Protein AF-A0A812U844-F1 (afdb_monomer_lite)

Radius of gyration: 30.03 Å; chains: 1; bounding box: 74×81×80 Å

Foldseek 3Di:
DDDDDDDDDDDDDDDDDDDDDDDDDDDDDDDDDDDDDDDDDDDDDDDDYDDDDDDDDDDDDDDDDDDDDDDDDDPPDDPDPPPDPDDFDFKDKDWAAQQDFQQVRLQVPDDPVWGKGFDLQVQQVQADPVSVQVVQVVHVHAADAPPDDDLEDLDEQAQWAFLVRYTHHHHNVFQSLSHDRPGGDPDSRITHTTIIDTDDDQDQFWDKDKAPFAQDFLCVVQVVVVFHDWDLPVQQVQADPVSQCVSCSVNRAQEDEDPDQLEDLDELPQKDAPRYTHGHHNPDDSVSHHRPGGDPDGIMHIITGHHPPPDPD

pLDDT: mean 77.24, std 21.95, range [30.95, 98.12]

Sequence (313 aa):
MSQSRKARCTCEQPAEEADVCFLVQIQCAEEGRPLGTAGGVSREAEEPGQRWYRGKHWARRVRSYYGPKAAAAETSAAPSTTATTTTAVQPFWIMASAGQTCNSACSAFDTADDSFECGKDEMGAINSSQAISDLLVSLNGTCDFADNPPLYRSNAGSPFILVNGDCYYWDENKPPASIDCDTSPSNSARKPLCYCKPVEPADPDGGWFTGATKNIACDTVCNDNGYAECGEEEMAAINNTQAIVALAWELGIVCTVNSGDPSRSNAGTPFLSGNTCYYWDPNAAASQVDCSSVNSANRRPFCFCKTLLSGYN

Structure (mmCIF, N/CA/C/O backbone):
data_AF-A0A812U844-F1
#
_entry.id   AF-A0A812U844-F1
#
loop_
_atom_site.group_PDB
_atom_site.id
_atom_site.type_symbol
_atom_site.label_atom_id
_atom_site.label_alt_id
_atom_site.label_comp_id
_atom_site.label_asym_id
_atom_site.label_entity_id
_atom_site.label_seq_id
_atom_site.pdbx_PDB_ins_code
_atom_site.Cartn_x
_atom_site.Cartn_y
_atom_site.Cartn_z
_atom_site.occupancy
_atom_site.B_iso_or_equiv
_atom_site.auth_seq_id
_atom_site.auth_comp_id
_atom_site.auth_asym_id
_atom_site.auth_atom_id
_atom_site.pdbx_PDB_model_num
ATOM 1 N N . MET A 1 1 ? 47.360 25.664 -37.194 1.00 40.75 1 MET A N 1
ATOM 2 C CA . MET A 1 1 ? 47.723 26.005 -35.802 1.00 40.75 1 MET A CA 1
ATOM 3 C C . MET A 1 1 ? 46.431 26.137 -35.007 1.00 40.75 1 MET A C 1
ATOM 5 O O . MET A 1 1 ? 45.789 27.171 -35.101 1.00 40.75 1 MET A O 1
ATOM 9 N N . SER A 1 2 ? 45.988 25.068 -34.339 1.00 36.19 2 SER A N 1
ATOM 10 C CA . SER A 1 2 ? 44.733 25.051 -33.571 1.00 36.19 2 SER A CA 1
ATOM 11 C C . SER A 1 2 ? 45.070 25.038 -32.082 1.00 36.19 2 SER A C 1
ATOM 13 O O . SER A 1 2 ? 45.798 24.156 -31.627 1.00 36.19 2 SER A O 1
ATOM 15 N N . GLN A 1 3 ? 44.629 26.062 -31.352 1.00 36.88 3 GLN A N 1
ATOM 16 C CA . GLN A 1 3 ? 44.873 26.208 -29.919 1.00 36.88 3 GLN A CA 1
ATOM 17 C C . GLN A 1 3 ? 43.869 25.352 -29.140 1.00 36.88 3 GLN A C 1
ATOM 19 O O . GLN A 1 3 ? 42.672 25.626 -29.140 1.00 36.88 3 GLN A O 1
ATOM 24 N N . SER A 1 4 ? 44.380 24.316 -28.477 1.00 35.41 4 SER A N 1
ATOM 25 C CA . SER A 1 4 ? 43.615 23.444 -27.587 1.00 35.41 4 SER A CA 1
ATOM 26 C C . SER A 1 4 ? 43.352 24.161 -26.256 1.00 35.41 4 SER A C 1
ATOM 28 O O . SER A 1 4 ? 44.294 24.578 -25.575 1.00 35.41 4 SER A O 1
ATOM 30 N N . ARG A 1 5 ? 42.077 24.355 -25.895 1.00 44.19 5 ARG A N 1
ATOM 31 C CA . ARG A 1 5 ? 41.678 24.940 -24.605 1.00 44.19 5 ARG A CA 1
ATOM 32 C C . ARG A 1 5 ? 41.734 23.855 -23.530 1.00 44.19 5 ARG A C 1
ATOM 34 O O . ARG A 1 5 ? 40.985 22.889 -23.592 1.00 44.19 5 ARG A O 1
ATOM 41 N N . LYS A 1 6 ? 42.609 24.032 -22.537 1.00 41.22 6 LYS A N 1
ATOM 42 C CA . LYS A 1 6 ? 42.637 23.212 -21.318 1.00 41.22 6 LYS A CA 1
ATOM 43 C C . LYS A 1 6 ? 41.490 23.635 -20.399 1.00 41.22 6 LYS A C 1
ATOM 45 O O . LYS A 1 6 ? 41.445 24.794 -19.989 1.00 41.22 6 LYS A O 1
ATOM 50 N N . ALA A 1 7 ? 40.597 22.707 -20.067 1.00 40.91 7 ALA A N 1
ATOM 51 C CA . ALA A 1 7 ? 39.659 22.878 -18.965 1.00 40.91 7 ALA A CA 1
ATOM 52 C C . ALA A 1 7 ? 40.438 22.883 -17.638 1.00 40.91 7 ALA A C 1
ATOM 54 O O . ALA A 1 7 ? 41.320 22.051 -17.421 1.00 40.91 7 ALA A O 1
ATOM 55 N N . ARG A 1 8 ? 40.153 23.865 -16.778 1.00 39.78 8 ARG A N 1
ATOM 56 C CA . ARG A 1 8 ? 40.714 24.000 -15.429 1.00 39.78 8 ARG A CA 1
ATOM 57 C C . ARG A 1 8 ? 39.587 23.667 -14.454 1.00 39.78 8 ARG A C 1
ATOM 59 O O . ARG A 1 8 ? 38.615 24.410 -14.398 1.00 39.78 8 ARG A O 1
ATOM 66 N N . CYS A 1 9 ? 39.709 22.568 -13.720 1.00 39.22 9 CYS A N 1
ATOM 67 C CA . CYS A 1 9 ? 38.847 22.283 -12.576 1.00 39.22 9 CYS A CA 1
ATOM 68 C C . CYS A 1 9 ? 39.470 22.951 -11.345 1.00 39.22 9 CYS A C 1
ATOM 70 O O . CYS A 1 9 ? 40.618 22.665 -11.004 1.00 39.22 9 CYS A O 1
ATOM 72 N N . THR A 1 10 ? 38.744 23.867 -10.712 1.00 42.16 10 THR A N 1
ATOM 73 C CA . THR A 1 10 ? 39.088 24.443 -9.406 1.00 42.16 10 THR A CA 1
ATOM 74 C C . THR A 1 10 ? 38.097 23.921 -8.380 1.00 42.16 10 THR A C 1
ATOM 76 O O . THR A 1 10 ? 36.898 24.131 -8.536 1.00 42.16 10 THR A O 1
ATOM 79 N N . CYS A 1 11 ? 38.600 23.245 -7.349 1.00 34.91 11 CYS A N 1
ATOM 80 C CA . CYS A 1 11 ? 37.836 22.917 -6.151 1.00 34.91 11 CYS A CA 1
ATOM 81 C C . CYS A 1 11 ? 38.040 24.051 -5.138 1.00 34.91 11 CYS A C 1
ATOM 83 O O . CYS A 1 11 ? 39.167 24.267 -4.696 1.00 34.91 11 CYS A O 1
ATOM 85 N N . GLU A 1 12 ? 36.979 24.773 -4.779 1.00 37.06 12 GLU A N 1
ATOM 86 C CA . GLU A 1 12 ? 36.954 25.595 -3.565 1.00 37.06 12 GLU A CA 1
ATOM 87 C C . GLU A 1 12 ? 36.411 24.732 -2.419 1.00 37.06 12 GLU A C 1
ATOM 89 O O . GLU A 1 12 ? 35.301 24.211 -2.504 1.00 37.06 12 GLU A O 1
ATOM 94 N N . GLN A 1 13 ? 37.212 24.542 -1.367 1.00 44.44 13 GLN A N 1
ATOM 95 C CA . GLN A 1 13 ? 36.760 23.959 -0.101 1.00 44.44 13 GLN A CA 1
ATOM 96 C C . GLN A 1 13 ? 36.282 25.081 0.833 1.00 44.44 13 GLN A C 1
ATOM 98 O O . GLN A 1 13 ? 37.009 26.067 0.984 1.00 44.44 13 GLN A O 1
ATOM 103 N N . PRO A 1 14 ? 35.137 24.937 1.521 1.00 44.00 14 PRO A N 1
ATOM 104 C CA . PRO A 1 14 ? 34.870 25.705 2.729 1.00 44.00 14 PRO A CA 1
ATOM 105 C C . PRO A 1 14 ? 35.711 25.164 3.898 1.00 44.00 14 PRO A C 1
ATOM 107 O O . PRO A 1 14 ? 35.948 23.960 4.013 1.00 44.00 14 PRO A O 1
ATOM 110 N N . ALA A 1 15 ? 36.197 26.079 4.735 1.00 52.84 15 ALA A N 1
ATOM 111 C CA . ALA A 1 15 ? 36.940 25.788 5.954 1.00 52.84 15 ALA A CA 1
ATOM 112 C C . ALA A 1 15 ? 35.985 25.537 7.137 1.00 52.84 15 ALA A C 1
ATOM 114 O O . ALA A 1 15 ? 34.972 26.224 7.232 1.00 52.84 15 ALA A O 1
ATOM 115 N N . GLU A 1 16 ? 36.398 24.624 8.030 1.00 52.59 16 GLU A N 1
ATOM 116 C CA . GLU A 1 16 ? 35.781 24.227 9.320 1.00 52.59 16 GLU A CA 1
ATOM 117 C C . GLU A 1 16 ? 34.496 23.380 9.167 1.00 52.59 16 GLU A C 1
ATOM 119 O O . GLU A 1 16 ? 33.560 23.789 8.501 1.00 52.59 16 GLU A O 1
ATOM 124 N N . GLU A 1 17 ? 34.346 22.153 9.677 1.00 46.75 17 GLU A N 1
ATOM 125 C CA . GLU A 1 17 ? 34.976 21.406 10.772 1.00 46.75 17 GLU A CA 1
ATOM 126 C C . GLU A 1 17 ? 35.264 19.945 10.357 1.00 46.75 17 GLU A C 1
ATOM 128 O O . GLU A 1 17 ? 34.694 19.411 9.406 1.00 46.75 17 GLU A O 1
ATOM 133 N N . ALA A 1 18 ? 36.188 19.301 11.071 1.00 48.84 18 ALA A N 1
ATOM 134 C CA . ALA A 1 18 ? 36.654 17.943 10.825 1.00 48.84 18 ALA A CA 1
ATOM 135 C C . ALA A 1 18 ? 35.777 16.893 11.528 1.00 48.84 18 ALA A C 1
ATOM 137 O O . ALA A 1 18 ? 35.636 16.952 12.742 1.00 48.84 18 ALA A O 1
ATOM 138 N N . ASP A 1 19 ? 35.267 15.906 10.788 1.00 42.59 19 ASP A N 1
ATOM 139 C CA . ASP A 1 19 ? 35.587 14.486 10.996 1.00 42.59 19 ASP A CA 1
ATOM 140 C C . ASP A 1 19 ? 34.928 13.613 9.911 1.00 42.59 19 ASP A C 1
ATOM 142 O O . ASP A 1 19 ? 33.869 13.942 9.387 1.00 42.59 19 ASP A O 1
ATOM 146 N N . VAL A 1 20 ? 35.561 12.473 9.611 1.00 38.41 20 VAL A N 1
ATOM 147 C CA . VAL A 1 20 ? 35.211 11.446 8.600 1.00 38.41 20 VAL A CA 1
ATOM 148 C C . VAL A 1 20 ? 35.820 11.658 7.199 1.00 38.41 20 VAL A C 1
ATOM 150 O O . VAL A 1 20 ? 35.232 12.214 6.276 1.00 38.41 20 VAL A O 1
ATOM 153 N N . CYS A 1 21 ? 37.016 11.090 7.014 1.00 30.95 21 CYS A N 1
ATOM 154 C CA . CYS A 1 21 ? 37.618 10.834 5.705 1.00 30.95 21 CYS A CA 1
ATOM 155 C C . CYS A 1 21 ? 36.883 9.693 4.979 1.00 30.95 21 CYS A C 1
ATOM 157 O O . CYS A 1 21 ? 37.051 8.530 5.346 1.00 30.95 21 CYS A O 1
ATOM 159 N N . PHE A 1 22 ? 36.164 9.995 3.895 1.00 33.72 22 PHE A N 1
ATOM 160 C CA . PHE A 1 22 ? 35.851 9.013 2.851 1.00 33.72 22 PHE A CA 1
ATOM 161 C C . PHE A 1 22 ? 36.727 9.274 1.619 1.00 33.72 22 PHE A C 1
ATOM 163 O O . PHE A 1 22 ? 36.754 10.370 1.061 1.00 33.72 22 PHE A O 1
ATOM 170 N N . LEU A 1 23 ? 37.472 8.246 1.210 1.00 34.88 23 LEU A N 1
ATOM 171 C CA . LEU A 1 23 ? 38.240 8.201 -0.033 1.00 34.88 23 LEU A CA 1
ATOM 172 C C . LEU A 1 23 ? 37.279 8.264 -1.229 1.00 34.88 23 LEU A C 1
ATOM 174 O O . LEU A 1 23 ? 36.671 7.260 -1.591 1.00 34.88 23 LEU A O 1
ATOM 178 N N . VAL A 1 24 ? 37.168 9.428 -1.869 1.00 32.72 24 VAL A N 1
ATOM 179 C CA . VAL A 1 24 ? 36.523 9.559 -3.182 1.00 32.72 24 VAL A CA 1
ATOM 180 C C . VAL A 1 24 ? 37.578 9.289 -4.257 1.00 32.72 24 VAL A C 1
ATOM 182 O O . VAL A 1 24 ? 38.439 10.128 -4.525 1.00 32.72 24 VAL A O 1
ATOM 185 N N . GLN A 1 25 ? 37.534 8.107 -4.877 1.00 36.06 25 GLN A N 1
ATOM 186 C CA . GLN A 1 25 ? 38.230 7.869 -6.143 1.00 36.06 25 GLN A CA 1
ATOM 187 C C . GLN A 1 25 ? 37.418 8.501 -7.280 1.00 36.06 25 GLN A C 1
ATOM 189 O O . GLN A 1 25 ? 36.392 7.971 -7.690 1.00 36.06 25 GLN A O 1
ATOM 194 N N . ILE A 1 26 ? 37.891 9.634 -7.802 1.00 35.91 26 ILE A N 1
ATOM 195 C CA . ILE A 1 26 ? 37.378 10.225 -9.043 1.00 35.91 26 ILE A CA 1
ATOM 196 C C . ILE A 1 26 ? 38.136 9.578 -10.208 1.00 35.91 26 ILE A C 1
ATOM 198 O O . ILE A 1 26 ? 39.290 9.920 -10.469 1.00 35.91 26 ILE A O 1
ATOM 202 N N . GLN A 1 27 ? 37.505 8.630 -10.904 1.00 37.03 27 GLN A N 1
ATOM 203 C CA . GLN A 1 27 ? 37.960 8.182 -12.221 1.00 37.03 27 GLN A CA 1
ATOM 204 C C . GLN A 1 27 ? 37.321 9.063 -13.297 1.00 37.03 27 GLN A C 1
ATOM 206 O O . GLN A 1 27 ? 36.131 8.968 -13.580 1.00 37.03 27 GLN A O 1
ATOM 211 N N . CYS A 1 28 ? 38.134 9.920 -13.914 1.00 34.50 28 CYS A N 1
ATOM 212 C CA . CYS A 1 28 ? 37.810 10.534 -15.196 1.00 34.50 28 CYS A CA 1
ATOM 213 C C . CYS A 1 28 ? 37.950 9.459 -16.284 1.00 34.50 28 CYS A C 1
ATOM 215 O O . CYS A 1 28 ? 39.066 9.010 -16.545 1.00 34.50 28 CYS A O 1
ATOM 217 N N . ALA A 1 29 ? 36.845 9.038 -16.903 1.00 38.28 29 ALA A N 1
ATOM 218 C CA . ALA A 1 29 ? 36.872 8.129 -18.046 1.00 38.28 29 ALA A CA 1
ATOM 219 C C . ALA A 1 29 ? 36.794 8.917 -19.363 1.00 38.28 29 ALA A C 1
ATOM 221 O O . ALA A 1 29 ? 35.907 9.746 -19.560 1.00 38.28 29 ALA A O 1
ATOM 222 N N . GLU A 1 30 ? 37.772 8.660 -20.231 1.00 38.12 30 GLU A N 1
ATOM 223 C CA . GLU A 1 30 ? 37.929 9.205 -21.579 1.00 38.12 30 GLU A CA 1
ATOM 224 C C . GLU A 1 30 ? 36.913 8.612 -22.570 1.00 38.12 30 GLU A C 1
ATOM 226 O O . GLU A 1 30 ? 36.561 7.434 -22.514 1.00 38.12 30 GLU A O 1
ATOM 231 N N . GLU A 1 31 ? 36.485 9.435 -23.529 1.00 40.41 31 GLU A N 1
ATOM 232 C CA . GLU A 1 31 ? 35.710 9.023 -24.699 1.00 40.41 31 GLU A CA 1
ATOM 233 C C . GLU A 1 31 ? 36.561 8.194 -25.677 1.00 40.41 31 GLU A C 1
ATOM 235 O O . GLU A 1 31 ? 37.653 8.601 -26.075 1.00 40.41 31 GLU A O 1
ATOM 240 N N . GLY A 1 32 ? 36.017 7.075 -26.166 1.00 37.59 32 GLY A N 1
ATOM 241 C CA . GLY A 1 32 ? 36.598 6.342 -27.293 1.00 37.59 32 GLY A CA 1
ATOM 242 C C . GLY A 1 32 ? 35.736 5.179 -27.789 1.00 37.59 32 GLY A C 1
ATOM 243 O O . GLY A 1 32 ? 35.771 4.091 -27.226 1.00 37.59 32 GLY A O 1
ATOM 244 N N . ARG A 1 33 ? 34.990 5.386 -28.887 1.00 40.38 33 ARG A N 1
ATOM 245 C CA . ARG A 1 33 ? 34.413 4.303 -29.720 1.00 40.38 33 ARG A CA 1
ATOM 246 C C . ARG A 1 33 ? 35.524 3.612 -30.537 1.00 40.38 33 ARG A C 1
ATOM 248 O O . ARG A 1 33 ? 36.513 4.270 -30.864 1.00 40.38 33 ARG A O 1
ATOM 255 N N . PRO A 1 34 ? 35.333 2.355 -30.990 1.00 52.12 34 PRO A N 1
ATOM 256 C CA . PRO A 1 34 ? 34.857 2.187 -32.372 1.00 52.12 34 PRO A CA 1
ATOM 257 C C . PRO A 1 34 ? 33.887 1.011 -32.623 1.00 52.12 34 PRO A C 1
ATOM 259 O O . PRO A 1 34 ? 33.717 0.098 -31.823 1.00 52.12 34 PRO A O 1
ATOM 262 N N . LEU A 1 35 ? 33.263 1.094 -33.803 1.00 41.50 35 LEU A N 1
ATOM 263 C CA . LEU A 1 35 ? 32.382 0.135 -34.478 1.00 41.50 35 LEU A CA 1
ATOM 264 C C . LEU A 1 35 ? 33.030 -1.243 -34.711 1.00 41.50 35 LEU A C 1
ATOM 266 O O . LEU A 1 35 ? 34.184 -1.321 -35.127 1.00 41.50 35 LEU A O 1
ATOM 270 N N . GLY A 1 36 ? 32.232 -2.309 -34.584 1.00 35.56 36 GLY A N 1
ATOM 271 C CA . GLY A 1 36 ? 32.577 -3.665 -35.016 1.00 35.56 36 GLY A CA 1
ATOM 272 C C . GLY A 1 36 ? 31.340 -4.454 -35.451 1.00 35.56 36 GLY A C 1
ATOM 273 O O . GLY A 1 36 ? 30.484 -4.792 -34.642 1.00 35.56 36 GLY A O 1
ATOM 274 N N . THR A 1 37 ? 31.244 -4.703 -36.753 1.00 38.16 37 THR A N 1
ATOM 275 C CA . THR A 1 37 ? 30.207 -5.465 -37.464 1.00 38.16 37 THR A CA 1
ATOM 276 C C . THR A 1 37 ? 30.458 -6.981 -37.466 1.00 38.16 37 THR A C 1
ATOM 278 O O . THR A 1 37 ? 31.604 -7.411 -37.502 1.00 38.16 37 THR A O 1
ATOM 281 N N . ALA A 1 38 ? 29.354 -7.718 -37.663 1.00 36.44 38 ALA A N 1
ATOM 282 C CA . ALA A 1 38 ? 29.206 -8.988 -38.399 1.00 36.44 38 ALA A CA 1
ATOM 283 C C . ALA A 1 38 ? 29.283 -10.341 -37.653 1.00 36.44 38 ALA A C 1
ATOM 285 O O . ALA A 1 38 ? 30.334 -10.771 -37.199 1.00 36.44 38 ALA A O 1
ATOM 286 N N . GLY A 1 39 ? 28.166 -11.080 -37.759 1.00 34.69 39 GLY A N 1
ATOM 287 C CA . GLY A 1 39 ? 28.130 -12.403 -38.402 1.00 34.69 39 GLY A CA 1
ATOM 288 C C . GLY A 1 39 ? 28.250 -13.641 -37.507 1.00 34.69 39 GLY A C 1
ATOM 289 O O . GLY A 1 39 ? 29.284 -13.878 -36.900 1.00 34.69 39 GLY A O 1
ATOM 290 N N . GLY A 1 40 ? 27.235 -14.513 -37.534 1.00 33.69 40 GLY A N 1
ATOM 291 C CA . GLY A 1 40 ? 27.351 -15.878 -37.010 1.00 33.69 40 GLY A CA 1
ATOM 292 C C . GLY A 1 40 ? 26.026 -16.634 -36.993 1.00 33.69 40 GLY A C 1
ATOM 293 O O . GLY A 1 40 ? 25.118 -16.276 -36.259 1.00 33.69 40 GLY A O 1
ATOM 294 N N . VAL A 1 41 ? 25.923 -17.661 -37.832 1.00 37.28 41 VAL A N 1
ATOM 295 C CA . VAL A 1 41 ? 24.728 -18.441 -38.186 1.00 37.28 41 VAL A CA 1
ATOM 296 C C . VAL A 1 41 ? 24.798 -19.843 -37.557 1.00 37.28 41 VAL A C 1
ATOM 298 O O . VAL A 1 41 ? 25.887 -20.404 -37.498 1.00 37.28 41 VAL A O 1
ATOM 301 N N . SER A 1 42 ? 23.627 -20.423 -37.238 1.00 39.56 42 SER A N 1
ATOM 302 C CA . SER A 1 42 ? 23.339 -21.863 -37.009 1.00 39.56 42 SER A CA 1
ATOM 303 C C . SER A 1 42 ? 23.948 -22.511 -35.744 1.00 39.56 42 SER A C 1
ATOM 305 O O . SER A 1 42 ? 25.051 -22.190 -35.336 1.00 39.56 42 SER A O 1
ATOM 307 N N . ARG A 1 43 ? 23.309 -23.470 -35.059 1.00 37.62 43 ARG A N 1
ATOM 308 C CA . ARG A 1 43 ? 22.685 -24.700 -35.576 1.00 37.62 43 ARG A CA 1
ATOM 309 C C . ARG A 1 43 ? 21.852 -25.412 -34.494 1.00 37.62 43 ARG A C 1
ATOM 311 O O . ARG A 1 43 ? 22.018 -25.161 -33.306 1.00 37.62 43 ARG A O 1
ATOM 318 N N . GLU A 1 44 ? 21.001 -26.310 -34.976 1.00 44.09 44 GLU A N 1
ATOM 319 C CA . GLU A 1 44 ? 20.114 -27.253 -34.286 1.00 44.09 44 GLU A CA 1
ATOM 320 C C . GLU A 1 44 ? 20.815 -28.183 -33.279 1.00 44.09 44 GLU A C 1
ATOM 322 O O . GLU A 1 44 ? 21.966 -28.561 -33.493 1.00 44.09 44 GLU A O 1
ATOM 327 N N . ALA A 1 45 ? 20.064 -28.652 -32.274 1.00 41.47 45 ALA A N 1
ATOM 328 C CA . ALA A 1 45 ? 20.048 -30.062 -31.866 1.00 41.47 45 ALA A CA 1
ATOM 329 C C . ALA A 1 45 ? 18.820 -30.354 -30.980 1.00 41.47 45 ALA A C 1
ATOM 331 O O . ALA A 1 45 ? 18.713 -29.877 -29.851 1.00 41.47 45 ALA A O 1
ATOM 332 N N . GLU A 1 46 ? 17.900 -31.147 -31.529 1.00 40.72 46 GLU A N 1
ATOM 333 C CA . GLU A 1 46 ? 16.951 -31.984 -30.794 1.00 40.72 46 GLU A CA 1
ATOM 334 C C . GLU A 1 46 ? 17.708 -33.054 -29.980 1.00 40.72 46 GLU A C 1
ATOM 336 O O . GLU A 1 46 ? 18.757 -33.516 -30.420 1.00 40.72 46 GLU A O 1
ATOM 341 N N . GLU A 1 47 ? 17.163 -33.510 -28.846 1.00 46.03 47 GLU A N 1
ATOM 342 C CA . GLU A 1 47 ? 16.682 -34.899 -28.724 1.00 46.03 47 GLU A CA 1
ATOM 343 C C . GLU A 1 47 ? 15.989 -35.198 -27.371 1.00 46.03 47 GLU A C 1
ATOM 345 O O . GLU A 1 47 ? 16.174 -34.467 -26.394 1.00 46.03 47 GLU A O 1
ATOM 350 N N . PRO A 1 48 ? 15.158 -36.264 -27.309 1.00 57.69 48 PRO A N 1
ATOM 351 C CA . PRO A 1 48 ? 14.173 -36.496 -26.259 1.00 57.69 48 PRO A CA 1
ATOM 352 C C . PRO A 1 48 ? 14.488 -37.684 -25.325 1.00 57.69 48 PRO A C 1
ATOM 354 O O . PRO A 1 48 ? 15.107 -38.674 -25.704 1.00 57.69 48 PRO A O 1
ATOM 357 N N . GLY A 1 49 ? 13.835 -37.685 -24.158 1.00 37.38 49 GLY A N 1
ATOM 358 C CA . GLY A 1 49 ? 13.130 -38.883 -23.691 1.00 37.38 49 GLY A CA 1
ATOM 359 C C . GLY A 1 49 ? 13.583 -39.570 -22.395 1.00 37.38 49 GLY A C 1
ATOM 360 O O . GLY A 1 49 ? 14.755 -39.641 -22.054 1.00 37.38 49 GLY A O 1
ATOM 361 N N . GLN A 1 50 ? 12.575 -40.236 -21.806 1.00 41.47 50 GLN A N 1
ATOM 362 C CA . GLN A 1 50 ? 12.633 -41.363 -20.854 1.00 41.47 50 GLN A CA 1
ATOM 363 C C . GLN A 1 50 ? 12.859 -40.993 -19.374 1.00 41.47 50 GLN A C 1
ATOM 365 O O . GLN A 1 50 ? 13.556 -40.049 -19.062 1.00 41.47 50 GLN A O 1
ATOM 370 N N . ARG A 1 51 ? 12.324 -41.687 -18.364 1.00 45.88 51 ARG A N 1
ATOM 371 C CA . ARG A 1 51 ? 11.444 -42.862 -18.249 1.00 45.88 51 ARG A CA 1
ATOM 372 C C . ARG A 1 51 ? 10.916 -42.894 -16.804 1.00 45.88 51 ARG A C 1
ATOM 374 O O . ARG A 1 51 ? 11.588 -42.482 -15.869 1.00 45.88 51 ARG A O 1
ATOM 381 N N . TRP A 1 52 ? 9.736 -43.479 -16.664 1.00 43.16 52 TRP A N 1
ATOM 382 C CA . TRP A 1 52 ? 9.073 -44.010 -15.473 1.00 43.16 52 TRP A CA 1
ATOM 383 C C . TRP A 1 52 ? 9.967 -44.567 -14.349 1.00 43.16 52 TRP A C 1
ATOM 385 O O . TRP A 1 52 ? 10.804 -45.427 -14.610 1.00 43.16 52 TRP A O 1
ATOM 395 N N . TYR A 1 53 ? 9.614 -44.261 -13.092 1.00 47.44 53 TYR A N 1
ATOM 396 C CA . TYR A 1 53 ? 9.804 -45.179 -11.962 1.00 47.44 53 TYR A CA 1
ATOM 397 C C . TYR A 1 53 ? 8.562 -45.232 -11.058 1.00 47.44 53 TYR A C 1
ATOM 399 O O . TYR A 1 53 ? 8.182 -44.262 -10.409 1.00 47.44 53 TYR A O 1
ATOM 407 N N . ARG A 1 54 ? 7.933 -46.415 -11.025 1.00 48.19 54 ARG A N 1
ATOM 408 C CA . ARG A 1 54 ? 7.001 -46.870 -9.984 1.00 48.19 54 ARG A CA 1
ATOM 409 C C . ARG A 1 54 ? 7.795 -47.688 -8.959 1.00 48.19 54 ARG A C 1
ATOM 411 O O . ARG A 1 54 ? 8.465 -48.639 -9.349 1.00 48.19 54 ARG A O 1
ATOM 418 N N . GLY A 1 55 ? 7.607 -47.425 -7.669 1.00 39.62 55 GLY A N 1
ATOM 419 C CA . GLY A 1 55 ? 7.935 -48.350 -6.571 1.00 39.62 55 GLY A CA 1
ATOM 420 C C . GLY A 1 55 ? 6.959 -48.092 -5.422 1.00 39.62 55 GLY A C 1
ATOM 421 O O . GLY A 1 55 ? 6.985 -47.024 -4.834 1.00 39.62 55 GLY A O 1
ATOM 422 N N . LYS A 1 56 ? 5.867 -48.853 -5.292 1.00 44.38 56 LYS A N 1
ATOM 423 C CA . LYS A 1 56 ? 5.716 -50.124 -4.552 1.00 44.38 56 LYS A CA 1
ATOM 424 C C . LYS A 1 56 ? 6.124 -50.061 -3.070 1.00 44.38 56 LYS A C 1
ATOM 426 O O . LYS A 1 56 ? 7.289 -50.184 -2.726 1.00 44.38 56 LYS A O 1
ATOM 431 N N . HIS A 1 57 ? 5.079 -49.960 -2.245 1.00 45.78 57 HIS A N 1
ATOM 432 C CA . HIS A 1 57 ? 4.789 -50.686 -1.003 1.00 45.78 57 HIS A CA 1
ATOM 433 C C . HIS A 1 57 ? 5.937 -51.314 -0.203 1.00 45.78 57 HIS A C 1
ATOM 435 O O . HIS A 1 57 ? 6.578 -52.261 -0.652 1.00 45.78 57 HIS A O 1
ATOM 441 N N . TRP A 1 58 ? 5.955 -50.985 1.089 1.00 46.06 58 TRP A N 1
ATOM 442 C CA . TRP A 1 58 ? 6.123 -51.976 2.151 1.00 46.06 58 TRP A CA 1
ATOM 443 C C . TRP A 1 58 ? 5.428 -51.507 3.433 1.00 46.06 58 TRP A C 1
ATOM 445 O O . TRP A 1 58 ? 5.747 -50.481 4.022 1.00 46.06 58 TRP A O 1
ATOM 455 N N . ALA A 1 59 ? 4.445 -52.299 3.853 1.00 50.19 59 ALA A N 1
ATOM 456 C CA . ALA A 1 59 ? 3.902 -52.290 5.197 1.00 50.19 59 ALA A CA 1
ATOM 457 C C . ALA A 1 59 ? 4.889 -52.998 6.137 1.00 50.19 59 ALA A C 1
ATOM 459 O O . ALA A 1 59 ? 5.381 -54.082 5.813 1.00 50.19 59 ALA A O 1
ATOM 460 N N . ARG A 1 60 ? 5.123 -52.445 7.331 1.00 46.31 60 ARG A N 1
ATOM 461 C CA . ARG A 1 60 ? 5.726 -53.192 8.443 1.00 46.31 60 ARG A CA 1
ATOM 462 C C . ARG A 1 60 ? 5.090 -52.790 9.774 1.00 46.31 60 ARG A C 1
ATOM 464 O O . ARG A 1 60 ? 5.429 -51.778 10.368 1.00 46.31 60 ARG A O 1
ATOM 471 N N . ARG A 1 61 ? 4.166 -53.636 10.240 1.00 52.38 61 ARG A N 1
ATOM 472 C CA . ARG A 1 61 ? 3.814 -53.779 11.661 1.00 52.38 61 ARG A CA 1
ATOM 473 C C . ARG A 1 61 ? 4.952 -54.516 12.353 1.00 52.38 61 ARG A C 1
ATOM 475 O O . ARG A 1 61 ? 5.213 -55.634 11.921 1.00 52.38 61 ARG A O 1
ATOM 482 N N . VAL A 1 62 ? 5.509 -54.007 13.455 1.00 46.56 62 VAL A N 1
ATOM 483 C CA . VAL A 1 62 ? 6.049 -54.871 14.525 1.00 46.56 62 VAL A CA 1
ATOM 484 C C . VAL A 1 62 ? 6.026 -54.169 15.898 1.00 46.56 62 VAL A C 1
ATOM 486 O O . VAL A 1 62 ? 6.690 -53.166 16.100 1.00 46.56 62 VAL A O 1
ATOM 489 N N . ARG A 1 63 ? 5.272 -54.792 16.816 1.00 46.06 63 ARG A N 1
ATOM 490 C CA . ARG A 1 63 ? 5.429 -54.955 18.280 1.00 46.06 63 ARG A CA 1
ATOM 491 C C . ARG A 1 63 ? 5.583 -53.742 19.207 1.00 46.06 63 ARG A C 1
ATOM 493 O O . ARG A 1 63 ? 6.666 -53.228 19.446 1.00 46.06 63 ARG A O 1
ATOM 500 N N . SER A 1 64 ? 4.472 -53.513 19.909 1.00 49.47 64 SER A N 1
ATOM 501 C CA . SER A 1 64 ? 4.406 -53.151 21.326 1.00 49.47 64 SER A CA 1
ATOM 502 C C . SER A 1 64 ? 5.337 -54.030 22.179 1.00 49.47 64 SER A C 1
ATOM 504 O O . SER A 1 64 ? 5.213 -55.257 22.176 1.00 49.47 64 SER A O 1
ATOM 506 N N . TYR A 1 65 ? 6.245 -53.384 22.910 1.00 51.66 65 TYR A N 1
ATOM 507 C CA . TYR A 1 65 ? 6.898 -53.927 24.096 1.00 51.66 65 TYR A CA 1
ATOM 508 C C . TYR A 1 65 ? 6.412 -53.115 25.297 1.00 51.66 65 TYR A C 1
ATOM 510 O O . TYR A 1 65 ? 6.780 -51.956 25.467 1.00 51.66 65 TYR A O 1
ATOM 518 N N . TYR A 1 66 ? 5.573 -53.737 26.126 1.00 47.19 66 TYR A N 1
ATOM 519 C CA . TYR A 1 66 ? 5.367 -53.312 27.506 1.00 47.19 66 TYR A CA 1
ATOM 520 C C . TYR A 1 66 ? 6.642 -53.644 28.290 1.00 47.19 66 TYR A C 1
ATOM 522 O O . TYR A 1 66 ? 6.963 -54.815 28.495 1.00 47.19 66 TYR A O 1
ATOM 530 N N . GLY A 1 67 ? 7.375 -52.604 28.685 1.00 42.22 67 GLY A N 1
ATOM 531 C CA . GLY A 1 67 ? 8.489 -52.658 29.627 1.00 42.22 67 GLY A CA 1
ATOM 532 C C . GLY A 1 67 ? 8.119 -51.952 30.940 1.00 42.22 67 GLY A C 1
ATOM 533 O O . GLY A 1 67 ? 7.282 -51.049 30.928 1.00 42.22 67 GLY A O 1
ATOM 534 N N . PRO A 1 68 ? 8.682 -52.387 32.078 1.00 48.09 68 PRO A N 1
ATOM 535 C CA . PRO A 1 68 ? 8.186 -52.076 33.413 1.00 48.09 68 PRO A CA 1
ATOM 536 C C . PRO A 1 68 ? 8.456 -50.632 33.854 1.00 48.09 68 PRO A C 1
ATOM 538 O O . PRO A 1 68 ? 9.512 -50.053 33.615 1.00 48.09 68 PRO A O 1
ATOM 541 N N . LYS A 1 69 ? 7.462 -50.101 34.568 1.00 55.03 69 LYS A N 1
ATOM 542 C CA . LYS A 1 69 ? 7.411 -48.797 35.230 1.00 55.03 69 LYS A CA 1
ATOM 543 C C . LYS A 1 69 ? 8.468 -48.717 36.339 1.00 55.03 69 LYS A C 1
ATOM 545 O O . LYS A 1 69 ? 8.247 -49.221 37.438 1.00 55.03 69 LYS A O 1
ATOM 550 N N . ALA A 1 70 ? 9.598 -48.076 36.053 1.00 48.50 70 ALA A N 1
ATOM 551 C CA . ALA A 1 70 ? 10.533 -47.609 37.070 1.00 48.50 70 ALA A CA 1
ATOM 552 C C . ALA A 1 70 ? 10.076 -46.226 37.556 1.00 48.50 70 ALA A C 1
ATOM 554 O O . ALA A 1 70 ? 9.981 -45.283 36.773 1.00 48.50 70 ALA A O 1
ATOM 555 N N . ALA A 1 71 ? 9.747 -46.126 38.843 1.00 57.62 71 ALA A N 1
ATOM 556 C CA . ALA A 1 71 ? 9.495 -44.863 39.520 1.00 57.62 71 ALA A CA 1
ATOM 557 C C . ALA A 1 71 ? 10.823 -44.099 39.637 1.00 57.62 71 ALA A C 1
ATOM 559 O O . ALA A 1 71 ? 11.677 -44.458 40.446 1.00 57.62 71 ALA A O 1
ATOM 560 N N . ALA A 1 72 ? 11.004 -43.087 38.790 1.00 48.81 72 ALA A N 1
ATOM 561 C CA . ALA A 1 72 ? 12.103 -42.137 38.878 1.00 48.81 72 ALA A CA 1
ATOM 562 C C . ALA A 1 72 ? 11.606 -40.868 39.579 1.00 48.81 72 ALA A C 1
ATOM 564 O O . ALA A 1 72 ? 10.533 -40.356 39.271 1.00 48.81 72 ALA A O 1
ATOM 565 N N . ALA A 1 73 ? 12.388 -40.427 40.559 1.00 56.16 73 ALA A N 1
ATOM 566 C CA . ALA A 1 73 ? 12.125 -39.296 41.429 1.00 56.16 73 ALA A CA 1
ATOM 567 C C . ALA A 1 73 ? 11.921 -37.986 40.650 1.00 56.16 73 ALA A C 1
ATOM 569 O O . ALA A 1 73 ? 12.743 -37.613 39.812 1.00 56.16 73 ALA A O 1
ATOM 570 N N . GLU A 1 74 ? 10.847 -37.270 40.986 1.00 47.56 74 GLU A N 1
ATOM 571 C CA . GLU A 1 74 ? 10.586 -35.899 40.553 1.00 47.56 74 GLU A CA 1
ATOM 572 C C . GLU A 1 74 ? 11.639 -34.962 41.151 1.00 47.56 74 GLU A C 1
ATOM 574 O O . GLU A 1 74 ? 11.541 -34.507 42.289 1.00 47.56 74 GLU A O 1
ATOM 579 N N . THR A 1 75 ? 12.672 -34.672 40.365 1.00 54.25 75 THR A N 1
ATOM 580 C CA . THR A 1 75 ? 13.475 -33.465 40.552 1.00 54.25 75 THR A CA 1
ATOM 581 C C . THR A 1 75 ? 12.880 -32.411 39.631 1.00 54.25 75 THR A C 1
ATOM 583 O O . THR A 1 75 ? 13.087 -32.446 38.420 1.00 54.25 75 THR A O 1
ATOM 586 N N . SER A 1 76 ? 12.087 -31.512 40.213 1.00 53.09 76 SER A N 1
ATOM 587 C CA . SER A 1 76 ? 11.516 -30.334 39.557 1.00 53.09 76 SER A CA 1
ATOM 588 C C . SER A 1 76 ? 12.637 -29.371 39.152 1.00 53.09 76 SER A C 1
ATOM 590 O O . SER A 1 76 ? 12.944 -28.417 39.866 1.00 53.09 76 SER A O 1
ATOM 592 N N . ALA A 1 77 ? 13.280 -29.638 38.017 1.00 54.84 77 ALA A N 1
ATOM 593 C CA . ALA A 1 77 ? 14.112 -28.663 37.333 1.00 54.84 77 ALA A CA 1
ATOM 594 C C . ALA A 1 77 ? 13.182 -27.713 36.572 1.00 54.84 77 ALA A C 1
ATOM 596 O O . ALA A 1 77 ? 12.445 -28.137 35.682 1.00 54.84 77 ALA A O 1
ATOM 597 N N . ALA A 1 78 ? 13.189 -26.439 36.963 1.00 60.34 78 ALA A N 1
ATOM 598 C CA . ALA A 1 78 ? 12.465 -25.396 36.253 1.00 60.34 78 ALA A CA 1
ATOM 599 C C . ALA A 1 78 ? 12.883 -25.403 34.768 1.00 60.34 78 ALA A C 1
ATOM 601 O O . ALA A 1 78 ? 14.088 -25.460 34.490 1.00 60.34 78 ALA A O 1
ATOM 602 N N . PRO A 1 79 ? 11.934 -25.366 33.814 1.00 58.47 79 PRO A N 1
ATOM 603 C CA . PRO A 1 79 ? 12.267 -25.285 32.401 1.00 58.47 79 PRO A CA 1
ATOM 604 C C . PRO A 1 79 ? 13.045 -23.989 32.162 1.00 58.47 79 PRO A C 1
ATOM 606 O O . PRO A 1 79 ? 12.514 -22.892 32.312 1.00 58.47 79 PRO A O 1
ATOM 609 N N . SER A 1 80 ? 14.332 -24.112 31.834 1.00 51.94 80 SER A N 1
ATOM 610 C CA . SER A 1 80 ? 15.108 -22.988 31.317 1.00 51.94 80 SER A CA 1
ATOM 611 C C . SER A 1 80 ? 14.608 -22.687 29.915 1.00 51.94 80 SER A C 1
ATOM 613 O O . SER A 1 80 ? 14.953 -23.382 28.961 1.00 51.94 80 SER A O 1
ATOM 615 N N . THR A 1 81 ? 13.780 -21.655 29.800 1.00 53.53 81 THR A N 1
ATOM 616 C CA . THR A 1 81 ? 13.390 -21.060 28.526 1.00 53.53 81 THR A CA 1
ATOM 617 C C . THR A 1 81 ? 14.642 -20.451 27.901 1.00 53.53 81 THR A C 1
ATOM 619 O O . THR A 1 81 ? 15.076 -19.362 28.269 1.00 53.53 81 THR A O 1
ATOM 622 N N . THR A 1 82 ? 15.293 -21.186 27.001 1.00 53.12 82 THR A N 1
ATOM 623 C CA . THR A 1 82 ? 16.336 -20.614 26.150 1.00 53.12 82 THR A CA 1
ATOM 624 C C . THR A 1 82 ? 15.641 -19.660 25.188 1.00 53.12 82 THR A C 1
ATOM 626 O O . THR A 1 82 ? 14.969 -20.102 24.263 1.00 53.12 82 THR A O 1
ATOM 629 N N . ALA A 1 83 ? 15.743 -18.357 25.451 1.00 53.03 83 ALA A N 1
ATOM 630 C CA . ALA A 1 83 ? 15.273 -17.333 24.532 1.00 53.03 83 ALA A CA 1
ATOM 631 C C . ALA A 1 83 ? 16.101 -17.433 23.245 1.00 53.03 83 ALA A C 1
ATOM 633 O O . ALA A 1 83 ? 17.281 -17.084 23.218 1.00 53.03 83 ALA A O 1
ATOM 634 N N . THR A 1 84 ? 15.501 -17.982 22.195 1.00 51.16 84 THR A N 1
ATOM 635 C CA . THR A 1 84 ? 16.067 -17.943 20.853 1.00 51.16 84 THR A CA 1
ATOM 636 C C . THR A 1 84 ? 15.869 -16.526 20.338 1.00 51.16 84 THR A C 1
ATOM 638 O O . THR A 1 84 ? 14.751 -16.115 20.048 1.00 51.16 84 THR A O 1
ATOM 641 N N . THR A 1 85 ? 16.945 -15.746 20.288 1.00 56.00 85 THR A N 1
ATOM 642 C CA . THR A 1 85 ? 16.925 -14.416 19.679 1.00 56.00 85 THR A CA 1
ATOM 643 C C . THR A 1 85 ? 16.836 -14.592 18.167 1.00 56.00 85 THR A C 1
ATOM 645 O O . THR A 1 85 ? 17.854 -14.759 17.494 1.00 56.00 85 THR A O 1
ATOM 648 N N . THR A 1 86 ? 15.618 -14.623 17.632 1.00 61.06 86 THR A N 1
ATOM 649 C CA . THR A 1 86 ? 15.380 -14.616 16.187 1.00 61.06 86 THR A CA 1
ATOM 650 C C . THR A 1 86 ? 15.923 -13.301 15.635 1.00 61.06 86 THR A C 1
ATOM 652 O O . THR A 1 86 ? 15.517 -12.220 16.058 1.00 61.06 86 THR A O 1
ATOM 655 N N . THR A 1 87 ? 16.917 -13.379 14.752 1.00 73.50 87 THR A N 1
ATOM 656 C CA . THR A 1 87 ? 17.442 -12.186 14.080 1.00 73.50 87 THR A CA 1
ATOM 657 C C . THR A 1 87 ? 16.412 -11.769 13.044 1.00 73.50 87 THR A C 1
ATOM 659 O O . THR A 1 87 ? 16.130 -12.550 12.143 1.00 73.50 87 THR A O 1
ATOM 662 N N . ALA A 1 88 ? 15.840 -10.572 13.187 1.00 78.06 88 ALA A N 1
ATOM 663 C CA . ALA A 1 88 ? 14.855 -10.056 12.244 1.00 78.06 88 ALA A CA 1
ATOM 664 C C . ALA A 1 88 ? 15.455 -10.007 10.833 1.00 78.06 88 ALA A C 1
ATOM 666 O O . ALA A 1 88 ? 16.483 -9.350 10.609 1.00 78.06 88 ALA A O 1
ATOM 667 N N . VAL A 1 89 ? 14.828 -10.719 9.895 1.00 87.12 89 VAL A N 1
ATOM 668 C CA . VAL A 1 89 ? 15.274 -10.723 8.504 1.00 87.12 89 VAL A CA 1
ATOM 669 C C . VAL A 1 89 ? 15.088 -9.328 7.922 1.00 87.12 89 VAL A C 1
ATOM 671 O O . VAL A 1 89 ? 14.066 -8.684 8.131 1.00 87.12 89 VAL A O 1
ATOM 674 N N . GLN A 1 90 ? 16.120 -8.822 7.251 1.00 92.00 90 GLN A N 1
ATOM 675 C CA . GLN A 1 90 ? 16.108 -7.470 6.705 1.00 92.00 90 GLN A CA 1
ATOM 676 C C . GLN A 1 90 ? 15.406 -7.449 5.344 1.00 92.00 90 GLN A C 1
ATOM 678 O O . GLN A 1 90 ? 15.566 -8.398 4.571 1.00 92.00 90 GLN A O 1
ATOM 683 N N . PRO A 1 91 ? 14.666 -6.378 5.023 1.00 96.06 91 PRO A N 1
ATOM 684 C CA . PRO A 1 91 ? 14.071 -6.215 3.706 1.00 96.06 91 PRO A CA 1
ATOM 685 C C . PRO A 1 91 ? 15.146 -5.952 2.640 1.00 96.06 91 PRO A C 1
ATOM 687 O O . PRO A 1 91 ? 16.244 -5.470 2.941 1.00 96.06 91 PRO A O 1
ATOM 690 N N . PHE A 1 92 ? 14.848 -6.265 1.379 1.00 97.62 92 PHE A N 1
ATOM 691 C CA . PHE A 1 92 ? 15.809 -6.151 0.280 1.00 97.62 92 PHE A CA 1
ATOM 692 C C . PHE A 1 92 ? 15.140 -5.900 -1.073 1.00 97.62 92 PHE A C 1
ATOM 694 O O . PHE A 1 92 ? 13.971 -6.203 -1.290 1.00 97.62 92 PHE A O 1
ATOM 701 N N . TRP A 1 93 ? 15.910 -5.355 -2.013 1.00 98.12 93 TRP A N 1
ATOM 702 C CA . TRP A 1 93 ? 15.472 -5.139 -3.389 1.00 98.12 93 TRP A CA 1
ATOM 703 C C . TRP A 1 93 ? 15.870 -6.298 -4.296 1.00 98.12 93 TRP A C 1
ATOM 705 O O . TRP A 1 93 ? 16.979 -6.826 -4.198 1.00 98.12 93 TRP A O 1
ATOM 715 N N . ILE A 1 94 ? 14.993 -6.636 -5.238 1.00 97.69 94 ILE A N 1
ATOM 716 C CA . ILE A 1 94 ? 15.269 -7.580 -6.320 1.00 97.69 94 ILE A CA 1
ATOM 717 C C . ILE A 1 94 ? 14.795 -7.033 -7.663 1.00 97.69 94 ILE A C 1
ATOM 719 O O . ILE A 1 94 ? 13.901 -6.193 -7.753 1.00 97.69 94 ILE A O 1
ATOM 723 N N . MET A 1 95 ? 15.361 -7.581 -8.733 1.00 96.94 95 MET A N 1
ATOM 724 C CA . MET A 1 95 ? 14.850 -7.413 -10.087 1.00 96.94 95 MET A CA 1
ATOM 725 C C . MET A 1 95 ? 14.110 -8.690 -10.489 1.00 96.94 95 MET A C 1
ATOM 727 O O . MET A 1 95 ? 14.733 -9.731 -10.703 1.00 96.94 95 MET A O 1
ATOM 731 N N . ALA A 1 96 ? 12.784 -8.618 -10.576 1.00 96.44 96 ALA A N 1
ATOM 732 C CA . ALA A 1 96 ? 11.954 -9.753 -10.953 1.00 96.44 96 ALA A CA 1
ATOM 733 C C . ALA A 1 96 ? 12.145 -10.130 -12.432 1.00 96.44 96 ALA A C 1
ATOM 735 O O . ALA A 1 96 ? 12.537 -9.314 -13.276 1.00 96.44 96 ALA A O 1
ATOM 736 N N . SER A 1 97 ? 11.845 -11.389 -12.765 1.00 95.38 97 SER A N 1
ATOM 737 C CA . SER A 1 97 ? 11.884 -11.845 -14.157 1.00 95.38 97 SER A CA 1
ATOM 738 C C . SER A 1 97 ? 10.839 -11.121 -15.004 1.00 95.38 97 SER A C 1
ATOM 740 O O . SER A 1 97 ? 9.829 -10.623 -14.506 1.00 95.38 97 SER A O 1
ATOM 742 N N . ALA A 1 98 ? 11.069 -11.067 -16.316 1.00 93.56 98 ALA A N 1
ATOM 743 C CA . ALA A 1 98 ? 10.175 -10.338 -17.199 1.00 93.56 98 ALA A CA 1
ATOM 744 C C . ALA A 1 98 ? 8.771 -10.979 -17.212 1.00 93.56 98 ALA A C 1
ATOM 746 O O . ALA A 1 98 ? 8.643 -12.186 -17.420 1.00 93.56 98 ALA A O 1
ATOM 747 N N . GLY A 1 99 ? 7.730 -10.183 -16.954 1.00 90.00 99 GLY A N 1
ATOM 748 C CA . GLY A 1 99 ? 6.352 -10.673 -16.796 1.00 90.00 99 GLY A CA 1
ATOM 749 C C . GLY A 1 99 ? 6.034 -11.335 -15.444 1.00 90.00 99 GLY A C 1
ATOM 750 O O . GLY A 1 99 ? 4.900 -11.771 -15.245 1.00 90.00 99 GLY A O 1
ATOM 751 N N . GLN A 1 100 ? 6.977 -11.410 -14.504 1.00 94.19 100 GLN A N 1
ATOM 752 C CA . GLN A 1 100 ? 6.710 -11.895 -13.147 1.00 94.19 100 GLN A CA 1
ATOM 753 C C . GLN A 1 100 ? 6.103 -10.776 -12.285 1.00 94.19 100 GLN A C 1
ATOM 755 O O . GLN A 1 100 ? 6.433 -9.606 -12.452 1.00 94.19 100 GLN A O 1
ATOM 760 N N . THR A 1 101 ? 5.205 -11.130 -11.368 1.00 95.19 101 THR A N 1
ATOM 761 C CA . THR A 1 101 ? 4.634 -10.217 -10.361 1.00 95.19 101 THR A CA 1
ATOM 762 C C . THR A 1 101 ? 5.614 -10.023 -9.205 1.00 95.19 101 THR A C 1
ATOM 764 O O . THR A 1 101 ? 6.341 -10.967 -8.887 1.00 95.19 101 THR A O 1
ATOM 767 N N . CYS A 1 102 ? 5.574 -8.893 -8.499 1.00 96.62 102 CYS A N 1
ATOM 768 C CA . CYS A 1 102 ? 6.455 -8.701 -7.345 1.00 96.62 102 CYS A CA 1
ATOM 769 C C . CYS A 1 102 ? 6.182 -9.678 -6.199 1.00 96.62 102 CYS A C 1
ATOM 771 O O . CYS A 1 102 ? 7.140 -10.234 -5.674 1.00 96.62 102 CYS A O 1
ATOM 773 N N . ASN A 1 103 ? 4.919 -9.992 -5.888 1.00 95.81 103 ASN A N 1
ATOM 774 C CA . ASN A 1 103 ? 4.612 -10.968 -4.836 1.00 95.81 103 ASN A CA 1
ATOM 775 C C . ASN A 1 103 ? 5.166 -12.362 -5.164 1.00 95.81 103 ASN A C 1
ATOM 777 O O . ASN A 1 103 ? 5.880 -12.934 -4.351 1.00 95.81 103 ASN A O 1
ATOM 781 N N . SER A 1 104 ? 4.964 -12.868 -6.388 1.00 96.31 104 SER A N 1
ATOM 782 C CA . SER A 1 104 ? 5.592 -14.134 -6.813 1.00 96.31 104 SER A CA 1
ATOM 783 C C . SER A 1 104 ? 7.126 -14.100 -6.804 1.00 96.31 104 SER A C 1
ATOM 785 O O . SER A 1 104 ? 7.749 -15.153 -6.673 1.00 96.31 104 SER A O 1
ATOM 787 N N . ALA A 1 105 ? 7.746 -12.940 -7.031 1.00 96.88 105 ALA A N 1
ATOM 788 C CA . ALA A 1 105 ? 9.199 -12.814 -7.001 1.00 96.88 105 ALA A CA 1
ATOM 789 C C . ALA A 1 105 ? 9.730 -12.804 -5.560 1.00 96.88 105 ALA A C 1
ATOM 791 O O . ALA A 1 105 ? 10.723 -13.472 -5.290 1.00 96.88 105 ALA A O 1
ATOM 792 N N . CYS A 1 106 ? 9.049 -12.113 -4.644 1.00 97.75 106 CYS A N 1
ATOM 793 C CA . CYS A 1 106 ? 9.396 -12.087 -3.225 1.00 97.75 106 CYS A CA 1
ATOM 794 C C . CYS A 1 106 ? 9.141 -13.434 -2.542 1.00 97.75 106 CYS A C 1
ATOM 796 O O . CYS A 1 106 ? 10.021 -13.923 -1.840 1.00 97.75 106 CYS A O 1
ATOM 798 N N . SER A 1 107 ? 8.026 -14.104 -2.848 1.00 96.56 107 SER A N 1
ATOM 799 C CA . SER A 1 107 ? 7.699 -15.412 -2.264 1.00 96.56 107 SER A CA 1
ATOM 800 C C . SER A 1 107 ? 8.687 -16.520 -2.657 1.00 96.56 107 SER A C 1
ATOM 802 O O . SER A 1 107 ? 8.720 -17.592 -2.062 1.00 96.56 107 SER A O 1
ATOM 804 N N . ALA A 1 108 ? 9.515 -16.300 -3.685 1.00 97.19 108 ALA A N 1
ATOM 805 C CA . ALA A 1 108 ? 10.598 -17.220 -4.031 1.00 97.19 108 ALA A CA 1
ATOM 806 C C . ALA A 1 108 ? 11.704 -17.274 -2.958 1.00 97.19 108 ALA A C 1
ATOM 808 O O . ALA A 1 108 ? 12.541 -18.177 -3.000 1.00 97.19 108 ALA A O 1
ATOM 809 N N . PHE A 1 109 ? 11.709 -16.317 -2.025 1.00 96.38 109 PHE A N 1
ATOM 810 C CA . PHE A 1 109 ? 12.637 -16.228 -0.900 1.00 96.38 109 PHE A CA 1
ATOM 811 C C . PHE A 1 109 ? 12.024 -16.702 0.424 1.00 96.38 109 PHE A C 1
ATOM 813 O O . PHE A 1 109 ? 12.716 -16.671 1.441 1.00 96.38 109 PHE A O 1
ATOM 820 N N . ASP A 1 110 ? 10.769 -17.164 0.417 1.00 95.06 110 ASP A N 1
ATOM 821 C CA . ASP A 1 110 ? 10.108 -17.690 1.610 1.00 95.06 110 ASP A CA 1
ATOM 822 C C . ASP A 1 110 ? 10.868 -18.899 2.172 1.00 95.06 110 ASP A C 1
ATOM 824 O O . ASP A 1 110 ? 11.333 -19.789 1.445 1.00 95.06 110 ASP A O 1
ATOM 828 N N . THR A 1 111 ? 10.971 -18.942 3.495 1.00 92.69 111 THR A N 1
ATOM 829 C CA . THR A 1 11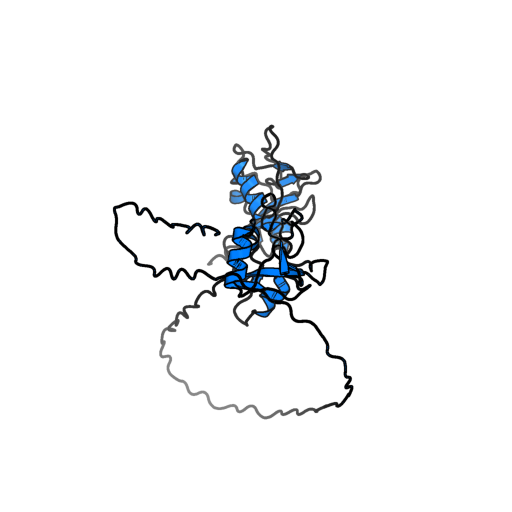1 ? 11.498 -20.073 4.257 1.00 92.69 111 THR A CA 1
ATOM 830 C C . THR A 1 111 ? 10.371 -20.714 5.073 1.00 92.69 111 THR A C 1
ATOM 832 O O . THR A 1 111 ? 9.197 -20.391 4.911 1.00 92.69 111 THR A O 1
ATOM 835 N N . ALA A 1 112 ? 10.700 -21.684 5.930 1.00 88.44 112 ALA A N 1
ATOM 836 C CA . ALA A 1 112 ? 9.707 -22.260 6.837 1.00 88.44 112 ALA A CA 1
ATOM 837 C C . ALA A 1 112 ? 9.232 -21.257 7.905 1.00 88.44 112 ALA A C 1
ATOM 839 O O . ALA A 1 112 ? 8.115 -21.398 8.397 1.00 88.44 112 ALA A O 1
ATOM 840 N N . ASP A 1 113 ? 10.080 -20.284 8.246 1.00 87.81 113 ASP A N 1
ATOM 841 C CA . ASP A 1 113 ? 9.879 -19.366 9.369 1.00 87.81 113 ASP A CA 1
ATOM 842 C C . ASP A 1 113 ? 9.683 -17.909 8.915 1.00 87.81 113 ASP A C 1
ATOM 844 O O . ASP A 1 113 ? 9.141 -17.106 9.670 1.00 87.81 113 ASP A O 1
ATOM 848 N N . ASP A 1 114 ? 10.068 -17.579 7.678 1.00 90.88 114 ASP A N 1
ATOM 849 C CA . ASP A 1 114 ? 9.990 -16.232 7.117 1.00 90.88 114 ASP A CA 1
ATOM 850 C C . ASP A 1 114 ? 9.185 -16.243 5.817 1.00 90.88 114 ASP A C 1
ATOM 852 O O . ASP A 1 114 ? 9.424 -17.062 4.928 1.00 90.88 114 ASP A O 1
ATOM 856 N N . SER A 1 115 ? 8.249 -15.311 5.682 1.00 93.75 115 SER A N 1
ATOM 857 C CA . SER A 1 115 ? 7.533 -15.054 4.430 1.00 93.75 115 SER A CA 1
ATOM 858 C C . SER A 1 115 ? 7.790 -13.622 3.987 1.00 93.75 115 SER A C 1
ATOM 860 O O . SER A 1 115 ? 7.911 -12.732 4.830 1.00 93.75 115 SER A O 1
ATOM 862 N N . PHE A 1 116 ? 7.870 -13.394 2.680 1.00 95.94 116 PHE A N 1
ATOM 863 C CA . PHE A 1 116 ? 8.134 -12.086 2.097 1.00 95.94 116 PHE A CA 1
ATOM 864 C C . PHE A 1 116 ? 6.990 -11.625 1.210 1.00 95.94 116 PHE A C 1
ATOM 866 O O . PHE A 1 116 ? 6.455 -12.370 0.388 1.00 95.94 116 PHE A O 1
ATOM 873 N N . GLU A 1 117 ? 6.691 -10.339 1.312 1.00 95.44 117 GLU A N 1
ATOM 874 C CA . GLU A 1 117 ? 5.727 -9.660 0.464 1.00 95.44 117 GLU A CA 1
ATOM 875 C C . GLU A 1 117 ? 6.333 -8.423 -0.194 1.00 95.44 117 GLU A C 1
ATOM 877 O O . GLU A 1 117 ? 7.402 -7.925 0.168 1.00 95.44 117 GLU A O 1
ATOM 882 N N . CYS A 1 118 ? 5.626 -7.927 -1.199 1.00 95.75 118 CYS A N 1
ATOM 883 C CA . CYS A 1 118 ? 5.956 -6.694 -1.888 1.00 95.75 118 CYS A CA 1
ATOM 884 C C . CYS A 1 118 ? 5.761 -5.474 -0.969 1.00 95.75 118 CYS A C 1
ATOM 886 O O . CYS A 1 118 ? 4.638 -5.139 -0.588 1.00 95.75 118 CYS A O 1
ATOM 888 N N . GLY A 1 119 ? 6.847 -4.770 -0.652 1.00 95.31 119 GLY A N 1
ATOM 889 C CA . GLY A 1 119 ? 6.811 -3.517 0.097 1.00 95.31 119 GLY A CA 1
ATOM 890 C C . GLY A 1 119 ? 6.532 -2.330 -0.819 1.00 95.31 119 GLY A C 1
ATOM 891 O O . GLY A 1 119 ? 7.405 -1.808 -1.513 1.00 95.31 119 GLY A O 1
ATOM 892 N N . LYS A 1 120 ? 5.259 -1.934 -0.851 1.00 93.94 120 LYS A N 1
ATOM 893 C CA . LYS A 1 120 ? 4.756 -0.901 -1.758 1.00 93.94 120 LYS A CA 1
ATOM 894 C C . LYS A 1 120 ? 5.309 0.487 -1.453 1.00 93.94 120 LYS A C 1
ATOM 896 O O . LYS A 1 120 ? 5.546 1.237 -2.392 1.00 93.94 120 LYS A O 1
ATOM 901 N N . ASP A 1 121 ? 5.527 0.832 -0.188 1.00 92.00 121 ASP A N 1
ATOM 902 C CA . ASP A 1 121 ? 5.968 2.174 0.207 1.00 92.00 121 ASP A CA 1
ATOM 903 C C . ASP A 1 121 ? 7.353 2.508 -0.348 1.00 92.00 121 ASP A C 1
ATOM 905 O O . ASP A 1 121 ? 7.538 3.541 -0.999 1.00 92.00 121 ASP A O 1
ATOM 909 N N . GLU A 1 122 ? 8.301 1.587 -0.207 1.00 96.56 122 GLU A N 1
ATOM 910 C CA . GLU A 1 122 ? 9.649 1.730 -0.749 1.00 96.56 122 GLU A CA 1
ATOM 911 C C . GLU A 1 122 ? 9.650 1.696 -2.277 1.00 96.56 122 GLU A C 1
ATOM 913 O O . GLU A 1 122 ? 10.400 2.441 -2.909 1.00 96.56 122 GLU A O 1
ATOM 918 N N . MET A 1 123 ? 8.765 0.905 -2.889 1.00 96.31 123 MET A N 1
ATOM 919 C CA . MET A 1 123 ? 8.536 0.947 -4.335 1.00 96.31 123 MET A CA 1
ATOM 920 C C . MET A 1 123 ? 8.001 2.300 -4.808 1.00 96.31 123 MET A C 1
ATOM 922 O O . MET A 1 123 ? 8.493 2.834 -5.804 1.00 96.31 123 MET A O 1
ATOM 926 N N . GLY A 1 124 ? 7.053 2.890 -4.084 1.00 94.44 124 GLY A N 1
ATOM 927 C CA . GLY A 1 124 ? 6.502 4.205 -4.400 1.00 94.44 124 GLY A CA 1
ATOM 928 C C . GLY A 1 124 ? 7.484 5.351 -4.166 1.00 94.44 124 GLY A C 1
ATOM 929 O O . GLY A 1 124 ? 7.373 6.384 -4.826 1.00 94.44 124 GLY A O 1
ATOM 930 N N . ALA A 1 125 ? 8.477 5.165 -3.291 1.00 95.56 125 ALA A N 1
ATOM 931 C CA . ALA A 1 125 ? 9.565 6.120 -3.082 1.00 95.56 125 ALA A CA 1
ATOM 932 C C . ALA A 1 125 ? 10.529 6.206 -4.281 1.00 95.56 125 ALA A C 1
ATOM 934 O O . ALA A 1 125 ? 11.206 7.220 -4.463 1.00 95.56 125 ALA A O 1
ATOM 935 N N . ILE A 1 126 ? 10.564 5.188 -5.150 1.00 96.88 126 ILE A N 1
ATOM 936 C CA . ILE A 1 126 ? 11.287 5.237 -6.427 1.00 96.88 126 ILE A CA 1
ATOM 937 C C . ILE A 1 126 ? 10.439 6.006 -7.448 1.00 96.88 126 ILE A C 1
ATOM 939 O O . ILE A 1 126 ? 9.862 5.434 -8.373 1.00 96.88 126 ILE A O 1
ATOM 943 N N . ASN A 1 127 ? 10.350 7.323 -7.263 1.00 94.94 127 ASN A N 1
ATOM 944 C CA . ASN A 1 127 ? 9.485 8.234 -8.024 1.00 94.94 127 ASN A CA 1
ATOM 945 C C . ASN A 1 127 ? 10.250 9.267 -8.876 1.00 94.94 127 ASN A C 1
ATOM 947 O O . ASN A 1 127 ? 9.669 10.228 -9.376 1.00 94.94 127 ASN A O 1
ATOM 951 N N . SER A 1 128 ? 11.557 9.075 -9.062 1.00 94.25 128 SER A N 1
ATOM 952 C CA . SER A 1 128 ? 12.404 9.955 -9.871 1.00 94.25 128 SER A CA 1
ATOM 953 C C . SER A 1 128 ? 13.446 9.172 -10.666 1.00 94.25 128 SER A C 1
ATOM 955 O O . SER A 1 128 ? 13.781 8.031 -10.336 1.00 94.25 128 SER A O 1
ATOM 957 N N . SER A 1 129 ? 13.997 9.805 -11.706 1.00 93.25 129 SER A N 1
ATOM 958 C CA . SER A 1 129 ? 15.098 9.246 -12.500 1.00 93.25 129 SER A CA 1
ATOM 959 C C . SER A 1 129 ? 16.349 8.985 -11.657 1.00 93.25 129 SER A C 1
ATOM 961 O O . SER A 1 129 ? 17.010 7.963 -11.830 1.00 93.25 129 SER A O 1
ATOM 963 N N . GLN A 1 130 ? 16.660 9.867 -10.707 1.00 94.56 130 GLN A N 1
ATOM 964 C CA . GLN A 1 130 ? 17.803 9.674 -9.818 1.00 94.56 130 GLN A CA 1
ATOM 965 C C . GLN A 1 130 ? 17.597 8.446 -8.919 1.00 94.56 130 GLN A C 1
ATOM 967 O O . GLN A 1 130 ? 18.436 7.550 -8.917 1.00 94.56 130 GLN A O 1
ATOM 972 N N . ALA A 1 131 ? 16.440 8.347 -8.252 1.00 96.00 131 ALA A N 1
ATOM 973 C CA . ALA A 1 131 ? 16.148 7.248 -7.329 1.00 96.00 131 ALA A CA 1
ATOM 974 C C . ALA A 1 131 ? 16.197 5.868 -8.008 1.00 96.00 131 ALA A C 1
ATOM 976 O O . ALA A 1 131 ? 16.779 4.930 -7.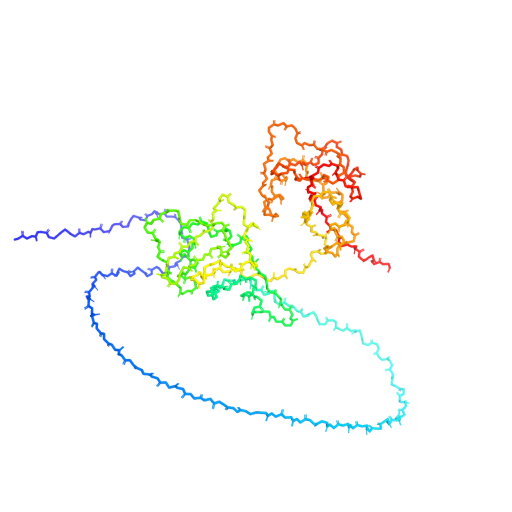462 1.00 96.00 131 ALA A O 1
ATOM 977 N N . ILE A 1 132 ? 15.631 5.732 -9.216 1.00 95.88 132 ILE A N 1
ATOM 978 C CA . ILE A 1 132 ? 15.673 4.451 -9.941 1.00 95.88 132 ILE A CA 1
ATOM 979 C C . ILE A 1 132 ? 17.080 4.112 -10.448 1.00 95.88 132 ILE A C 1
ATOM 981 O O . ILE A 1 132 ? 17.449 2.939 -10.472 1.00 95.88 132 ILE A O 1
ATOM 985 N N . SER A 1 133 ? 17.880 5.119 -10.814 1.00 95.12 133 SER A N 1
ATOM 986 C CA . SER A 1 133 ? 19.271 4.906 -11.229 1.00 95.12 133 SER A CA 1
ATOM 987 C C . SER A 1 133 ? 20.118 4.397 -10.068 1.00 95.12 133 SER A C 1
ATOM 989 O O . SER A 1 133 ? 20.824 3.402 -10.225 1.00 95.12 133 SER A O 1
ATOM 991 N N . ASP A 1 134 ? 20.000 5.023 -8.894 1.00 95.88 134 ASP A N 1
ATOM 992 C CA . ASP A 1 134 ? 20.733 4.624 -7.687 1.00 95.88 134 ASP A CA 1
ATOM 993 C C . ASP A 1 134 ? 20.361 3.198 -7.256 1.00 95.88 134 ASP A C 1
ATOM 995 O O . ASP A 1 134 ? 21.235 2.376 -6.961 1.00 95.88 134 ASP A O 1
ATOM 999 N N . LEU A 1 135 ? 19.066 2.866 -7.314 1.00 96.81 135 LEU A N 1
ATOM 1000 C CA . LEU A 1 135 ? 18.587 1.508 -7.077 1.00 96.81 135 LEU A CA 1
ATOM 1001 C C . LEU A 1 135 ? 19.207 0.511 -8.067 1.00 96.81 135 LEU A C 1
ATOM 1003 O O . LEU A 1 135 ? 19.717 -0.530 -7.652 1.00 96.81 135 LEU A O 1
ATOM 1007 N N . LEU A 1 136 ? 19.209 0.813 -9.366 1.00 95.88 136 LEU A N 1
ATOM 1008 C CA . LEU A 1 136 ? 19.762 -0.096 -10.373 1.00 95.88 136 LEU A CA 1
ATOM 1009 C C . LEU A 1 136 ? 21.267 -0.302 -10.220 1.00 95.88 136 LEU A C 1
ATOM 1011 O O . LEU A 1 136 ? 21.721 -1.432 -10.382 1.00 95.88 136 LEU A O 1
ATOM 1015 N N . VAL A 1 137 ? 22.021 0.725 -9.824 1.00 95.31 137 VAL A N 1
ATOM 1016 C CA . VAL A 1 137 ? 23.444 0.571 -9.481 1.00 95.31 137 VAL A CA 1
ATOM 1017 C C . VAL A 1 137 ? 23.618 -0.449 -8.351 1.00 95.31 137 VAL A C 1
ATOM 1019 O O . VAL A 1 137 ? 24.465 -1.336 -8.461 1.00 95.31 137 VAL A O 1
ATOM 1022 N N . SER A 1 138 ? 22.780 -0.395 -7.308 1.00 95.75 138 SER A N 1
ATOM 1023 C CA . SER A 1 138 ? 22.830 -1.366 -6.200 1.00 95.75 138 SER A CA 1
ATOM 1024 C C . SER A 1 138 ? 22.478 -2.800 -6.626 1.00 95.75 138 SER A C 1
ATOM 1026 O O . SER A 1 138 ? 22.991 -3.762 -6.057 1.00 95.75 138 SER A O 1
ATOM 1028 N N . LEU A 1 139 ? 21.657 -2.944 -7.671 1.00 96.06 139 LEU A N 1
ATOM 1029 C CA . LEU A 1 139 ? 21.247 -4.224 -8.254 1.00 96.06 139 LEU A CA 1
ATOM 1030 C C . LEU A 1 139 ? 22.151 -4.681 -9.411 1.00 96.06 139 LEU A C 1
ATOM 1032 O O . LEU A 1 139 ? 21.816 -5.640 -10.109 1.00 96.06 139 LEU A O 1
ATOM 1036 N N . ASN A 1 140 ? 23.287 -4.008 -9.627 1.00 95.62 140 ASN A N 1
ATOM 1037 C CA . ASN A 1 140 ? 24.215 -4.272 -10.730 1.00 95.62 140 ASN A CA 1
ATOM 1038 C C . ASN A 1 140 ? 23.533 -4.230 -12.118 1.00 95.62 140 ASN A C 1
ATOM 1040 O O . ASN A 1 140 ? 23.833 -5.025 -13.013 1.00 95.62 140 ASN A O 1
ATOM 1044 N N . GLY A 1 141 ? 22.578 -3.313 -12.273 1.00 91.88 141 GLY A N 1
ATOM 1045 C CA . GLY A 1 141 ? 21.867 -3.006 -13.507 1.00 91.88 141 GLY A CA 1
ATOM 1046 C C . GLY A 1 141 ? 22.266 -1.648 -14.081 1.00 91.88 141 GLY A C 1
ATOM 1047 O O . GLY A 1 141 ? 22.943 -0.843 -13.444 1.00 91.88 141 GLY A O 1
ATOM 1048 N N . THR A 1 142 ? 21.821 -1.386 -15.306 1.00 91.44 142 THR A N 1
ATOM 1049 C CA . THR A 1 142 ? 21.962 -0.085 -15.966 1.00 91.44 142 THR A CA 1
ATOM 1050 C C . THR A 1 142 ? 20.594 0.469 -16.304 1.00 91.44 142 THR A C 1
ATOM 1052 O O . THR A 1 142 ? 19.628 -0.281 -16.453 1.00 91.44 142 THR A O 1
ATOM 1055 N N . CYS A 1 143 ? 20.534 1.789 -16.412 1.00 88.50 143 CYS A N 1
ATOM 1056 C CA . CYS A 1 143 ? 19.303 2.510 -16.631 1.00 88.50 143 CYS A CA 1
ATOM 1057 C C . CYS A 1 143 ? 19.476 3.488 -17.778 1.00 88.50 143 CYS A C 1
ATOM 1059 O O . CYS A 1 143 ? 20.245 4.441 -17.654 1.00 88.50 143 CYS A O 1
ATOM 1061 N N . ASP A 1 144 ? 18.752 3.255 -18.865 1.00 89.62 144 ASP A N 1
ATOM 1062 C CA . ASP A 1 144 ? 18.626 4.231 -19.933 1.00 89.62 144 ASP A CA 1
ATOM 1063 C C . ASP A 1 144 ? 17.278 4.940 -19.770 1.00 89.62 144 ASP A C 1
ATOM 1065 O O . ASP A 1 144 ? 16.235 4.321 -19.540 1.00 89.62 144 ASP A O 1
ATOM 1069 N N . PHE A 1 145 ? 17.283 6.267 -19.840 1.00 84.81 145 PHE A N 1
ATOM 1070 C CA . PHE A 1 145 ? 16.041 7.027 -19.872 1.00 84.81 145 PHE A CA 1
ATOM 1071 C C . PHE A 1 145 ? 15.668 7.266 -21.321 1.00 84.81 145 PHE A C 1
ATOM 1073 O O . PHE A 1 145 ? 16.422 7.889 -22.064 1.00 84.81 145 PHE A O 1
ATOM 1080 N N . ALA A 1 146 ? 14.495 6.772 -21.713 1.00 73.12 146 ALA A N 1
ATOM 1081 C CA . ALA A 1 146 ? 13.973 7.022 -23.042 1.00 73.12 146 ALA A CA 1
ATOM 1082 C C . ALA A 1 146 ? 13.880 8.537 -23.292 1.00 73.12 146 ALA A C 1
ATOM 1084 O O . ALA A 1 146 ? 13.372 9.283 -22.453 1.00 73.12 146 ALA A O 1
ATOM 1085 N N . ASP A 1 147 ? 14.273 8.977 -24.488 1.00 73.12 147 ASP A N 1
ATOM 1086 C CA . ASP A 1 147 ? 14.201 10.388 -24.905 1.00 73.12 147 ASP A CA 1
ATOM 1087 C C . ASP A 1 147 ? 12.760 10.951 -24.915 1.00 73.12 147 ASP A C 1
ATOM 1089 O O . ASP A 1 147 ? 12.550 12.154 -25.066 1.00 73.12 147 ASP A O 1
ATOM 1093 N N . ASN A 1 148 ? 11.749 10.083 -24.768 1.00 69.31 148 ASN A N 1
ATOM 1094 C CA . ASN A 1 148 ? 10.333 10.411 -24.895 1.00 69.31 148 ASN A CA 1
ATOM 1095 C C . ASN A 1 148 ? 9.578 10.264 -23.554 1.00 69.31 148 ASN A C 1
ATOM 1097 O O . ASN A 1 148 ? 9.173 9.153 -23.199 1.00 69.31 148 ASN A O 1
ATOM 1101 N N . PRO A 1 149 ? 9.322 11.365 -22.821 1.00 76.19 149 PRO A N 1
ATOM 1102 C CA . PRO A 1 149 ? 8.481 11.357 -21.623 1.00 76.19 149 PRO A CA 1
ATOM 1103 C C . PRO A 1 149 ? 7.001 11.031 -21.942 1.00 76.19 149 PRO A C 1
ATOM 1105 O O . PRO A 1 149 ? 6.561 11.203 -23.081 1.00 76.19 149 PRO A O 1
ATOM 1108 N N . PRO A 1 150 ? 6.190 10.611 -20.946 1.00 78.88 150 PRO A N 1
ATOM 1109 C CA . PRO A 1 150 ? 6.523 10.523 -19.522 1.00 78.88 150 PRO A CA 1
ATOM 1110 C C . PRO A 1 150 ? 7.247 9.222 -19.148 1.00 78.88 150 PRO A C 1
ATOM 1112 O O . PRO A 1 150 ? 6.879 8.146 -19.620 1.00 78.88 150 PRO A O 1
ATOM 1115 N N . LEU A 1 151 ? 8.237 9.326 -18.257 1.00 83.44 151 LEU A N 1
ATOM 1116 C CA . LEU A 1 151 ? 8.996 8.196 -17.692 1.00 83.44 151 LEU A CA 1
ATOM 1117 C C . LEU A 1 151 ? 8.331 7.599 -16.438 1.00 83.44 151 LEU A C 1
ATOM 1119 O O . LEU A 1 151 ? 8.662 6.492 -16.026 1.00 83.44 151 LEU A O 1
ATOM 1123 N N . TYR A 1 152 ? 7.350 8.297 -15.862 1.00 86.75 152 TYR A N 1
ATOM 1124 C CA . TYR A 1 152 ? 6.564 7.789 -14.744 1.00 86.75 152 TYR A CA 1
ATOM 1125 C C . TYR A 1 152 ? 5.449 6.844 -15.211 1.00 86.75 152 TYR A C 1
ATOM 1127 O O . TYR A 1 152 ? 4.870 6.992 -16.300 1.00 86.75 152 TYR A O 1
ATOM 1135 N N . ARG A 1 153 ? 5.138 5.847 -14.383 1.00 86.62 153 ARG A N 1
ATOM 1136 C CA . ARG A 1 153 ? 4.064 4.873 -14.599 1.00 86.62 153 ARG A CA 1
ATOM 1137 C C . ARG A 1 153 ? 3.356 4.584 -13.278 1.00 86.62 153 ARG A C 1
ATOM 1139 O O . ARG A 1 153 ? 3.968 4.572 -12.221 1.00 86.62 153 ARG A O 1
ATOM 1146 N N . SER A 1 154 ? 2.057 4.331 -13.374 1.00 84.62 154 SER A N 1
ATOM 1147 C CA . SER A 1 154 ? 1.183 3.979 -12.249 1.00 84.62 154 SER A CA 1
ATOM 1148 C C . SER A 1 154 ? 0.470 2.643 -12.470 1.00 84.62 154 SER A C 1
ATOM 1150 O O . SER A 1 154 ? -0.648 2.431 -12.010 1.00 84.62 154 SER A O 1
ATOM 1152 N N . ASN A 1 155 ? 1.082 1.757 -13.260 1.00 82.50 155 ASN A N 1
ATOM 1153 C CA . ASN A 1 155 ? 0.533 0.442 -13.572 1.00 82.50 155 ASN A CA 1
ATOM 1154 C C . ASN A 1 155 ? 1.331 -0.675 -12.894 1.00 82.50 155 ASN A C 1
ATOM 1156 O O . ASN A 1 155 ? 2.352 -0.436 -12.255 1.00 82.50 155 ASN A O 1
ATOM 1160 N N . ALA A 1 156 ? 0.818 -1.898 -13.023 1.00 77.38 156 ALA A N 1
ATOM 1161 C CA . ALA A 1 156 ? 1.363 -3.069 -12.358 1.00 77.38 156 ALA A CA 1
ATOM 1162 C C . ALA A 1 156 ? 2.859 -3.276 -12.639 1.00 77.38 156 ALA A C 1
ATOM 1164 O O . ALA A 1 156 ? 3.319 -3.151 -13.784 1.00 77.38 156 ALA A O 1
ATOM 1165 N N . GLY A 1 157 ? 3.589 -3.603 -11.571 1.00 74.88 157 GLY A N 1
ATOM 1166 C CA . GLY A 1 157 ? 5.029 -3.827 -11.597 1.00 74.88 157 GLY A CA 1
ATOM 1167 C C . GLY A 1 157 ? 5.894 -2.568 -11.680 1.00 74.88 157 GLY A C 1
ATOM 1168 O O . GLY A 1 157 ? 7.080 -2.714 -11.931 1.00 74.88 157 GLY A O 1
ATOM 1169 N N . SER A 1 158 ? 5.356 -1.354 -11.521 1.00 85.00 158 SER A N 1
ATOM 1170 C CA . SER A 1 158 ? 6.175 -0.142 -11.355 1.00 85.00 158 SER A CA 1
ATOM 1171 C C . SER A 1 158 ? 6.763 -0.045 -9.939 1.00 85.00 158 SER A C 1
ATOM 1173 O O . SER A 1 158 ? 6.022 -0.299 -8.991 1.00 85.00 158 SER A O 1
ATOM 1175 N N . PRO A 1 159 ? 8.037 0.371 -9.779 1.00 94.56 159 PRO A N 1
ATOM 1176 C CA . PRO A 1 159 ? 9.022 0.710 -10.823 1.00 94.56 159 PRO A CA 1
ATOM 1177 C C . PRO A 1 159 ? 9.520 -0.517 -11.618 1.00 94.56 159 PRO A C 1
ATOM 1179 O O . PRO A 1 159 ? 9.605 -1.615 -11.082 1.00 94.56 159 PRO A O 1
ATOM 1182 N N . PHE A 1 160 ? 9.870 -0.348 -12.900 1.00 94.69 160 PHE A N 1
ATOM 1183 C CA . PHE A 1 160 ? 10.383 -1.441 -13.745 1.00 94.69 160 PHE A CA 1
ATOM 1184 C C . PHE A 1 160 ? 11.423 -0.976 -14.764 1.00 94.69 160 PHE A C 1
ATOM 1186 O O . PHE A 1 160 ? 11.469 0.194 -15.149 1.00 94.69 160 PHE A O 1
ATOM 1193 N N . ILE A 1 161 ? 12.183 -1.940 -15.284 1.00 93.62 161 ILE A N 1
ATOM 1194 C CA . ILE A 1 161 ? 12.999 -1.772 -16.489 1.00 93.62 161 ILE A CA 1
ATOM 1195 C C . ILE A 1 161 ? 12.427 -2.587 -17.647 1.00 93.62 161 ILE A C 1
ATOM 1197 O O . ILE A 1 161 ? 11.837 -3.656 -17.458 1.00 93.62 161 ILE A O 1
ATOM 1201 N N . LEU A 1 162 ? 12.594 -2.096 -18.865 1.00 92.25 162 LEU A N 1
ATOM 1202 C CA . LEU A 1 162 ? 12.336 -2.868 -20.069 1.00 92.25 162 LEU A CA 1
ATOM 1203 C C . LEU A 1 162 ? 13.563 -3.704 -20.453 1.00 92.25 162 LEU A C 1
ATOM 1205 O O . LEU A 1 162 ? 14.697 -3.396 -20.098 1.00 92.25 162 LEU A O 1
ATOM 1209 N N . VAL A 1 163 ? 13.348 -4.770 -21.229 1.00 89.25 163 VAL A N 1
ATOM 1210 C CA . VAL A 1 163 ? 14.435 -5.621 -21.758 1.00 89.25 163 VAL A CA 1
ATOM 1211 C C . VAL A 1 163 ? 15.444 -4.830 -22.609 1.00 89.25 163 VAL A C 1
ATOM 1213 O O . VAL A 1 163 ? 16.593 -5.248 -22.714 1.00 89.25 163 VAL A O 1
ATOM 1216 N N . ASN A 1 164 ? 15.044 -3.695 -23.192 1.00 89.62 164 ASN A N 1
ATOM 1217 C CA . ASN A 1 164 ? 15.934 -2.806 -23.945 1.00 89.62 164 ASN A CA 1
ATOM 1218 C C . ASN A 1 164 ? 16.752 -1.838 -23.067 1.00 89.62 164 ASN A C 1
ATOM 1220 O O . ASN A 1 164 ? 17.531 -1.084 -23.634 1.00 89.62 164 ASN A O 1
ATOM 1224 N N . GLY A 1 165 ? 16.585 -1.855 -21.739 1.00 90.25 165 GLY A N 1
ATOM 1225 C CA . GLY A 1 165 ? 17.296 -0.976 -20.803 1.00 90.25 165 GLY A CA 1
ATOM 1226 C C . GLY A 1 165 ? 16.507 0.255 -20.349 1.00 90.25 165 GLY A C 1
ATOM 1227 O O . GLY A 1 165 ? 16.930 0.908 -19.396 1.00 90.25 165 GLY A O 1
ATOM 1228 N N . ASP A 1 166 ? 15.349 0.543 -20.959 1.00 91.56 166 ASP A N 1
ATOM 1229 C CA . ASP A 1 166 ? 14.563 1.726 -20.599 1.00 91.56 166 ASP A CA 1
ATOM 1230 C C . ASP A 1 166 ? 13.969 1.603 -19.191 1.00 91.56 166 ASP A C 1
ATOM 1232 O O . ASP A 1 166 ? 13.276 0.629 -18.873 1.00 91.56 166 ASP A O 1
ATOM 1236 N N . CYS A 1 167 ? 14.155 2.637 -18.380 1.00 93.06 167 CYS A N 1
ATOM 1237 C CA . CYS A 1 167 ? 13.648 2.701 -17.016 1.00 93.06 167 CYS A CA 1
ATOM 1238 C C . CYS A 1 167 ? 12.347 3.479 -16.876 1.00 93.06 167 CYS A C 1
ATOM 1240 O O . CYS A 1 167 ? 12.168 4.551 -17.460 1.00 93.06 167 CYS A O 1
ATOM 1242 N N . TYR A 1 168 ? 11.484 2.978 -15.995 1.00 94.06 168 TYR A N 1
ATOM 1243 C CA . TYR A 1 168 ? 10.249 3.636 -15.600 1.00 94.06 168 TYR A CA 1
ATOM 1244 C C . TYR A 1 168 ? 10.100 3.605 -14.082 1.00 94.06 168 TYR A C 1
ATOM 1246 O O . TYR A 1 168 ? 10.196 2.548 -13.458 1.00 94.06 168 TYR A O 1
ATOM 1254 N N . TYR A 1 169 ? 9.826 4.766 -13.499 1.00 94.88 169 TYR A N 1
ATOM 1255 C CA . TYR A 1 169 ? 9.661 4.950 -12.058 1.00 94.88 169 TYR A CA 1
ATOM 1256 C C . TYR A 1 169 ? 8.192 5.219 -11.695 1.00 94.88 169 TYR A C 1
ATOM 1258 O O . TYR A 1 169 ? 7.341 5.387 -12.577 1.00 94.88 169 TYR A O 1
ATOM 1266 N N . TRP A 1 170 ? 7.875 5.197 -10.403 1.00 95.44 170 TRP A N 1
ATOM 1267 C CA . TRP A 1 170 ? 6.517 5.390 -9.904 1.00 95.44 170 TRP A CA 1
ATOM 1268 C C . TRP A 1 170 ? 6.030 6.836 -10.093 1.00 95.44 170 TRP A C 1
ATOM 1270 O O . TRP A 1 170 ? 6.800 7.787 -9.994 1.00 95.44 170 TRP A O 1
ATOM 1280 N N . ASP A 1 171 ? 4.745 7.013 -10.395 1.00 93.62 171 ASP A N 1
ATOM 1281 C CA . ASP A 1 171 ? 4.115 8.337 -10.468 1.00 93.62 171 ASP A CA 1
ATOM 1282 C C . ASP A 1 171 ? 3.964 8.937 -9.063 1.00 93.62 171 ASP A C 1
ATOM 1284 O O . ASP A 1 171 ? 3.154 8.465 -8.270 1.00 93.62 171 ASP A O 1
ATOM 1288 N N . GLU A 1 172 ? 4.707 10.009 -8.772 1.00 91.50 172 GLU A N 1
ATOM 1289 C CA . GLU A 1 172 ? 4.682 10.707 -7.475 1.00 91.50 172 GLU A CA 1
ATOM 1290 C C . GLU A 1 172 ? 3.287 11.211 -7.068 1.00 91.50 172 GLU A C 1
ATOM 1292 O O . GLU A 1 172 ? 3.011 11.407 -5.886 1.00 91.50 172 GLU A O 1
ATOM 1297 N N . ASN A 1 173 ? 2.377 11.384 -8.032 1.00 89.00 173 ASN A N 1
ATOM 1298 C CA . ASN A 1 173 ? 1.004 11.819 -7.776 1.00 89.00 173 ASN A CA 1
ATOM 1299 C C . ASN A 1 173 ? 0.072 10.655 -7.401 1.00 89.00 173 ASN A C 1
ATOM 1301 O O . ASN A 1 173 ? -1.148 10.839 -7.300 1.00 89.00 173 ASN A O 1
ATOM 1305 N N . LYS A 1 174 ? 0.611 9.441 -7.249 1.00 87.62 174 LYS A N 1
ATOM 1306 C CA . LYS A 1 174 ? -0.127 8.242 -6.856 1.00 87.62 174 LYS A CA 1
ATOM 1307 C C . LYS A 1 174 ? 0.394 7.700 -5.527 1.00 87.62 174 LYS A C 1
ATOM 1309 O O . LYS A 1 174 ? 1.607 7.614 -5.343 1.00 87.62 174 LYS A O 1
ATOM 1314 N N . PRO A 1 175 ? -0.504 7.281 -4.618 1.00 88.25 175 PRO A N 1
ATOM 1315 C CA . PRO A 1 175 ? -0.084 6.704 -3.351 1.00 88.25 175 PRO A CA 1
ATOM 1316 C C . PRO A 1 175 ? 0.669 5.387 -3.591 1.00 88.25 175 PRO A C 1
ATOM 1318 O O . PRO A 1 175 ? 0.211 4.594 -4.425 1.00 88.25 175 PRO A O 1
ATOM 1321 N N . PRO A 1 176 ? 1.764 5.112 -2.860 1.00 89.38 176 PRO A N 1
ATOM 1322 C CA . PRO A 1 176 ? 2.518 3.867 -2.980 1.00 89.38 176 PRO A CA 1
ATOM 1323 C C . PRO A 1 176 ? 1.642 2.623 -2.850 1.00 89.38 176 PRO A C 1
ATOM 1325 O O . PRO A 1 176 ? 1.751 1.703 -3.650 1.00 89.38 176 PRO A O 1
ATOM 1328 N N . ALA A 1 177 ? 0.667 2.621 -1.943 1.00 86.69 177 ALA A N 1
ATOM 1329 C CA . ALA A 1 177 ? -0.216 1.475 -1.764 1.00 86.69 177 ALA A CA 1
ATOM 1330 C C . ALA A 1 177 ? -1.139 1.169 -2.975 1.00 86.69 177 ALA A C 1
ATOM 1332 O O . ALA A 1 177 ? -1.697 0.071 -3.053 1.00 86.69 177 ALA A O 1
ATOM 1333 N N . SER A 1 178 ? -1.236 2.071 -3.969 1.00 88.69 178 SER A N 1
ATOM 1334 C CA . SER A 1 178 ? -1.870 1.777 -5.271 1.00 88.69 178 SER A CA 1
ATOM 1335 C C . SER A 1 178 ? -0.975 1.007 -6.253 1.00 88.69 178 SER A C 1
ATOM 1337 O O . SER A 1 178 ? -1.433 0.638 -7.336 1.00 88.69 178 SER A O 1
ATOM 1339 N N . ILE A 1 179 ? 0.276 0.725 -5.881 1.00 91.88 179 ILE A N 1
ATOM 1340 C CA . ILE A 1 179 ? 1.130 -0.232 -6.582 1.00 91.88 179 ILE A CA 1
ATOM 1341 C C . ILE A 1 179 ? 0.463 -1.605 -6.537 1.00 91.88 179 ILE A C 1
ATOM 1343 O O . ILE A 1 179 ? 0.058 -2.111 -5.486 1.00 91.88 179 ILE A O 1
ATOM 1347 N N . ASP A 1 180 ? 0.346 -2.206 -7.714 1.00 91.38 180 ASP A N 1
ATOM 1348 C CA . ASP A 1 180 ? -0.186 -3.546 -7.887 1.00 91.38 180 ASP A CA 1
ATOM 1349 C C . ASP A 1 180 ? 0.972 -4.550 -7.950 1.00 91.38 180 ASP A C 1
ATOM 1351 O O . ASP A 1 180 ? 1.750 -4.565 -8.913 1.00 91.38 180 ASP A O 1
ATOM 1355 N N . CYS A 1 181 ? 1.084 -5.353 -6.891 1.00 93.88 181 CYS A N 1
ATOM 1356 C CA . CYS A 1 181 ? 2.122 -6.365 -6.713 1.00 93.88 181 CYS A CA 1
ATOM 1357 C C . CYS A 1 181 ? 1.701 -7.761 -7.196 1.00 93.88 181 CYS A C 1
ATOM 1359 O O . CYS A 1 181 ? 2.560 -8.645 -7.261 1.00 93.88 181 CYS A O 1
ATOM 1361 N N . ASP A 1 182 ? 0.421 -7.947 -7.535 1.00 93.31 182 ASP A N 1
ATOM 1362 C CA . ASP A 1 182 ? -0.201 -9.239 -7.859 1.00 93.31 182 ASP A CA 1
ATOM 1363 C C . ASP A 1 182 ? -0.545 -9.369 -9.342 1.00 93.31 182 ASP A C 1
ATOM 1365 O O . ASP A 1 182 ? -0.615 -10.474 -9.886 1.00 93.31 182 ASP A O 1
ATOM 1369 N N . THR A 1 183 ? -0.732 -8.250 -10.035 1.00 90.25 183 THR A N 1
ATOM 1370 C CA . THR A 1 183 ? -0.961 -8.257 -11.475 1.00 90.25 183 THR A CA 1
ATOM 1371 C C . THR A 1 183 ? 0.364 -8.304 -12.216 1.00 90.25 183 THR A C 1
ATOM 1373 O O . THR A 1 183 ? 1.265 -7.489 -12.015 1.00 90.25 183 THR A O 1
ATOM 1376 N N . SER A 1 184 ? 0.493 -9.269 -13.125 1.00 85.31 184 SER A N 1
ATOM 1377 C CA . SER A 1 184 ? 1.649 -9.321 -14.015 1.00 85.31 184 SER A CA 1
ATOM 1378 C C . SER A 1 184 ? 1.636 -8.084 -14.919 1.00 85.31 184 SER A C 1
ATOM 1380 O O . SER A 1 184 ? 0.580 -7.745 -15.471 1.00 85.31 184 SER A O 1
ATOM 1382 N N . PRO A 1 185 ? 2.774 -7.393 -15.113 1.00 79.31 185 PRO A N 1
ATOM 1383 C CA . PRO A 1 185 ? 2.838 -6.330 -16.097 1.00 79.31 185 PRO A CA 1
ATOM 1384 C C . PRO A 1 185 ? 2.392 -6.882 -17.456 1.00 79.31 185 PRO A C 1
ATOM 1386 O O . PRO A 1 185 ? 2.963 -7.838 -17.971 1.00 79.31 185 PRO A O 1
ATOM 1389 N N . SER A 1 186 ? 1.394 -6.245 -18.072 1.00 74.50 186 SER A N 1
ATOM 1390 C CA . SER A 1 186 ? 0.762 -6.703 -19.324 1.00 74.50 186 SER A CA 1
ATOM 1391 C C . SER A 1 186 ? 1.716 -6.860 -20.517 1.00 74.50 186 SER A C 1
ATOM 1393 O O . SER A 1 186 ? 1.334 -7.391 -21.557 1.00 74.50 186 SER A O 1
ATOM 1395 N N . ASN A 1 187 ? 2.956 -6.394 -20.379 1.00 75.25 187 ASN A N 1
ATOM 1396 C CA . ASN A 1 187 ? 4.017 -6.544 -21.353 1.00 75.25 187 ASN A CA 1
ATOM 1397 C C . ASN A 1 187 ? 5.123 -7.437 -20.775 1.00 75.25 187 ASN A C 1
ATOM 1399 O O . ASN A 1 187 ? 5.816 -7.044 -19.835 1.00 75.25 187 ASN A O 1
ATOM 1403 N N . SER A 1 188 ? 5.341 -8.591 -21.409 1.00 82.19 188 SER A N 1
ATOM 1404 C CA . SER A 1 188 ? 6.383 -9.562 -21.057 1.00 82.19 188 SER A CA 1
ATOM 1405 C C . SER A 1 188 ? 7.814 -9.032 -21.196 1.00 82.19 188 SER A C 1
ATOM 1407 O O . SER A 1 188 ? 8.752 -9.740 -20.857 1.00 82.19 188 SER A O 1
ATOM 1409 N N . ALA A 1 189 ? 8.010 -7.814 -21.708 1.00 89.62 189 ALA A N 1
ATOM 1410 C CA . ALA A 1 189 ? 9.300 -7.132 -21.744 1.00 89.62 189 ALA A CA 1
ATOM 1411 C C . ALA A 1 189 ? 9.594 -6.302 -20.481 1.00 89.62 189 ALA A C 1
ATOM 1413 O O . ALA A 1 189 ? 10.664 -5.705 -20.408 1.00 89.62 189 ALA A O 1
ATOM 1414 N N . ARG A 1 190 ? 8.676 -6.217 -19.509 1.00 92.56 190 ARG A N 1
ATOM 1415 C CA . ARG A 1 190 ? 8.891 -5.475 -18.256 1.00 92.56 190 ARG A CA 1
ATOM 1416 C C . ARG A 1 190 ? 9.446 -6.387 -17.173 1.00 92.56 190 ARG A C 1
ATOM 1418 O O . ARG A 1 190 ? 8.841 -7.420 -16.892 1.00 92.56 190 ARG A O 1
ATOM 1425 N N . LYS A 1 191 ? 10.548 -5.968 -16.556 1.00 95.25 191 LYS A N 1
ATOM 1426 C CA . LYS A 1 191 ? 11.158 -6.555 -15.359 1.00 95.25 191 LYS A CA 1
ATOM 1427 C C . LYS A 1 191 ? 10.916 -5.618 -14.169 1.00 95.25 191 LYS A C 1
ATOM 1429 O O . LYS A 1 191 ? 11.576 -4.577 -14.094 1.00 95.25 191 LYS A O 1
ATOM 1434 N N . PRO A 1 192 ? 9.951 -5.927 -13.290 1.00 96.12 192 PRO A N 1
ATOM 1435 C CA . PRO A 1 192 ? 9.699 -5.130 -12.094 1.00 96.12 192 PRO A CA 1
ATOM 1436 C C . PRO A 1 192 ? 10.915 -5.066 -11.169 1.00 96.12 192 PRO A C 1
ATOM 1438 O O . PRO A 1 192 ? 11.635 -6.054 -11.008 1.00 96.12 192 PRO A O 1
ATOM 1441 N N . LEU A 1 193 ? 11.130 -3.908 -10.555 1.00 97.00 193 LEU A N 1
ATOM 1442 C CA . LEU A 1 193 ? 12.046 -3.732 -9.435 1.00 97.00 193 LEU A CA 1
ATOM 1443 C C . LEU A 1 193 ? 11.199 -3.832 -8.169 1.00 97.00 193 LEU A C 1
ATOM 1445 O O . LEU A 1 193 ? 10.388 -2.952 -7.889 1.00 97.00 193 LEU A O 1
ATOM 1449 N N . CYS A 1 194 ? 11.342 -4.939 -7.454 1.00 97.81 194 CYS A N 1
ATOM 1450 C CA . CYS A 1 194 ? 10.485 -5.280 -6.329 1.00 97.81 194 CYS A CA 1
ATOM 1451 C C . CYS A 1 194 ? 11.247 -5.081 -5.031 1.00 97.81 194 CYS A C 1
ATOM 1453 O O . CYS A 1 194 ? 12.363 -5.583 -4.882 1.00 97.81 194 CYS A O 1
ATOM 1455 N N . TYR A 1 195 ? 10.628 -4.379 -4.091 1.00 97.81 195 TYR A N 1
ATOM 1456 C CA . TYR A 1 195 ? 11.088 -4.378 -2.716 1.00 97.81 195 TYR A CA 1
ATOM 1457 C C . TYR A 1 195 ? 10.403 -5.526 -1.984 1.00 97.81 195 TYR A C 1
ATOM 1459 O O . TYR A 1 195 ? 9.177 -5.602 -1.973 1.00 97.81 195 TYR A O 1
ATOM 1467 N N . CYS A 1 196 ? 11.186 -6.437 -1.424 1.00 97.69 196 CYS A N 1
ATOM 1468 C CA . CYS A 1 196 ? 10.695 -7.564 -0.651 1.00 97.69 196 CYS A CA 1
ATOM 1469 C C . CYS A 1 196 ? 10.921 -7.271 0.825 1.00 97.69 196 CYS A C 1
ATOM 1471 O O . CYS A 1 196 ? 12.065 -7.147 1.273 1.00 97.69 196 CYS A O 1
ATOM 1473 N N . LYS A 1 197 ? 9.826 -7.165 1.573 1.00 95.50 197 LYS A N 1
ATOM 1474 C CA . LYS A 1 197 ? 9.851 -6.998 3.023 1.00 95.50 197 LYS A CA 1
ATOM 1475 C C . LYS A 1 197 ? 9.309 -8.256 3.702 1.00 95.50 197 LYS A C 1
ATOM 1477 O O . LYS A 1 197 ? 8.471 -8.935 3.105 1.00 95.50 197 LYS A O 1
ATOM 1482 N N . PRO A 1 198 ? 9.791 -8.598 4.908 1.00 93.50 198 PRO A N 1
ATOM 1483 C CA . PRO A 1 198 ? 9.155 -9.636 5.704 1.00 93.50 198 PRO A CA 1
ATOM 1484 C C . PRO A 1 198 ? 7.672 -9.310 5.886 1.00 93.50 198 PRO A C 1
ATOM 1486 O O . PRO A 1 198 ? 7.323 -8.153 6.129 1.00 93.50 198 PRO A O 1
ATOM 1489 N N . VAL A 1 199 ? 6.816 -10.320 5.768 1.00 89.25 199 VAL A N 1
ATOM 1490 C CA . VAL A 1 199 ? 5.414 -10.211 6.168 1.00 89.25 199 VAL A CA 1
ATOM 1491 C C . VAL A 1 199 ? 5.419 -9.966 7.668 1.00 89.25 199 VAL A C 1
ATOM 1493 O O . VAL A 1 199 ? 5.858 -10.821 8.442 1.00 89.25 199 VAL A O 1
ATOM 1496 N N . GLU A 1 200 ? 4.982 -8.780 8.080 1.00 80.81 200 GLU A N 1
ATOM 1497 C CA . GLU A 1 200 ? 4.836 -8.501 9.499 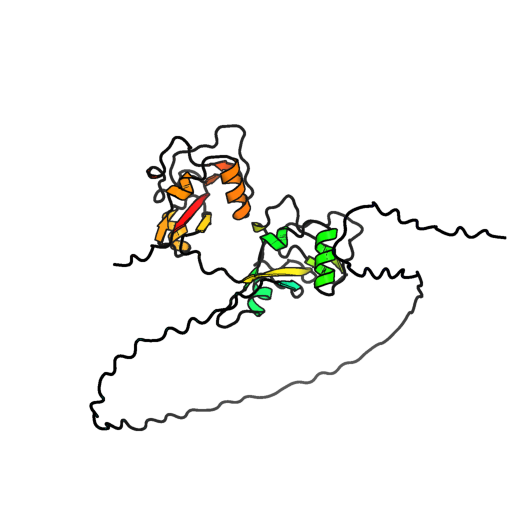1.00 80.81 200 GLU A CA 1
ATOM 1498 C C . GLU A 1 200 ? 3.779 -9.458 10.062 1.00 80.81 200 GLU A C 1
ATOM 1500 O O . GLU A 1 200 ? 2.717 -9.636 9.450 1.00 80.81 200 GLU A O 1
ATOM 1505 N N . PRO A 1 201 ? 4.052 -10.131 11.195 1.00 71.06 201 PRO A N 1
ATOM 1506 C CA . PRO A 1 201 ? 3.006 -10.881 11.866 1.00 71.06 201 PRO A CA 1
ATOM 1507 C C . PRO A 1 201 ? 1.853 -9.915 12.130 1.00 71.06 201 PRO A C 1
ATOM 1509 O O . PRO A 1 201 ? 2.101 -8.783 12.540 1.00 71.06 201 PRO A O 1
ATOM 1512 N N . ALA A 1 202 ? 0.618 -10.357 11.863 1.00 66.19 202 ALA A N 1
ATOM 1513 C CA . ALA A 1 202 ? -0.571 -9.539 12.072 1.00 66.19 202 ALA A CA 1
ATOM 1514 C C . ALA A 1 202 ? -0.467 -8.836 13.428 1.00 66.19 202 ALA A C 1
ATOM 1516 O O . ALA A 1 202 ? -0.300 -9.513 14.448 1.00 66.19 202 ALA A O 1
ATOM 1517 N N . ASP A 1 203 ? -0.503 -7.501 13.406 1.00 67.81 203 ASP A N 1
ATOM 1518 C CA . ASP A 1 203 ? -0.358 -6.700 14.613 1.00 67.81 203 ASP A CA 1
ATOM 1519 C C . ASP A 1 203 ? -1.411 -7.183 15.624 1.00 67.81 203 ASP A C 1
ATOM 1521 O O . ASP A 1 203 ? -2.613 -7.158 15.311 1.00 67.81 203 ASP A O 1
ATOM 1525 N N . PRO A 1 204 ? -0.995 -7.697 16.800 1.00 69.62 204 PRO A N 1
ATOM 1526 C CA . PRO A 1 204 ? -1.943 -8.129 17.816 1.00 69.62 204 PRO A CA 1
ATOM 1527 C C . PRO A 1 204 ? -2.876 -6.985 18.235 1.00 69.62 204 PRO A C 1
ATOM 1529 O O . PRO A 1 204 ? -4.020 -7.248 18.608 1.00 69.62 204 PRO A O 1
ATOM 1532 N N . ASP A 1 205 ? -2.445 -5.731 18.115 1.00 80.50 205 ASP A N 1
ATOM 1533 C CA . ASP A 1 205 ? -3.233 -4.569 18.514 1.00 80.50 205 ASP A CA 1
ATOM 1534 C C . ASP A 1 205 ? -4.276 -4.164 17.452 1.00 80.50 205 ASP A C 1
ATOM 1536 O O . ASP A 1 205 ? -5.235 -3.450 17.762 1.00 80.50 205 ASP A O 1
ATOM 1540 N N . GLY A 1 206 ? -4.172 -4.700 16.231 1.00 90.25 206 GLY A N 1
ATOM 1541 C CA . GLY A 1 206 ? -5.148 -4.525 15.159 1.00 90.25 206 GLY A CA 1
ATOM 1542 C C . GLY A 1 206 ? -4.603 -3.851 13.901 1.00 90.25 206 GLY A C 1
ATOM 1543 O O . GLY A 1 206 ? -3.434 -3.512 13.802 1.00 90.25 206 GLY A O 1
ATOM 1544 N N . GLY A 1 207 ? -5.463 -3.661 12.903 1.00 92.25 207 GLY A N 1
ATOM 1545 C CA . GLY A 1 207 ? -5.083 -3.046 11.632 1.00 92.25 207 GLY A CA 1
ATOM 1546 C C . GLY A 1 207 ? -6.218 -2.283 10.963 1.00 92.25 207 GLY A C 1
ATOM 1547 O O . GLY A 1 207 ? -7.397 -2.510 11.240 1.00 92.25 207 GLY A O 1
ATOM 1548 N N . TRP A 1 208 ? -5.860 -1.370 10.060 1.00 95.50 208 TRP A N 1
ATOM 1549 C CA . TRP A 1 208 ? -6.817 -0.635 9.238 1.00 95.50 208 TRP A CA 1
ATOM 1550 C C . TRP A 1 208 ? -7.136 -1.370 7.941 1.00 95.50 208 TRP A C 1
ATOM 1552 O O . TRP A 1 208 ? -6.249 -1.778 7.197 1.00 95.50 208 TRP A O 1
ATOM 1562 N N . PHE A 1 209 ? -8.424 -1.449 7.620 1.00 94.75 209 PHE A N 1
ATOM 1563 C CA . PHE A 1 209 ? -8.934 -2.096 6.421 1.00 94.75 209 PHE A CA 1
ATOM 1564 C C . PHE A 1 209 ? -9.977 -1.221 5.734 1.00 94.75 209 PHE A C 1
ATOM 1566 O O . PHE A 1 209 ? -10.671 -0.415 6.352 1.00 94.75 209 PHE A O 1
ATOM 1573 N N . THR A 1 210 ? -10.129 -1.402 4.425 1.00 94.44 210 THR A N 1
ATOM 1574 C CA . THR A 1 210 ? -11.233 -0.812 3.665 1.00 94.44 210 THR A CA 1
ATOM 1575 C C . THR A 1 210 ? -12.229 -1.894 3.271 1.00 94.44 210 THR A C 1
ATOM 1577 O O . THR A 1 210 ? -11.845 -2.999 2.890 1.00 94.44 210 THR A O 1
ATOM 1580 N N . GLY A 1 211 ? -13.523 -1.572 3.290 1.00 92.19 211 GLY A N 1
ATOM 1581 C CA . GLY A 1 211 ? -14.534 -2.478 2.753 1.00 92.19 211 GLY A CA 1
ATOM 1582 C C . GLY A 1 211 ? -14.266 -2.815 1.280 1.00 92.19 211 GLY A C 1
ATOM 1583 O O . GLY A 1 211 ? -14.154 -1.912 0.442 1.00 92.19 211 GLY A O 1
ATOM 1584 N N . ALA A 1 212 ? -14.183 -4.109 0.946 1.00 86.94 212 ALA A N 1
ATOM 1585 C CA . ALA A 1 212 ? -13.973 -4.578 -0.430 1.00 86.94 212 ALA A CA 1
ATOM 1586 C C . ALA A 1 212 ? -15.126 -4.161 -1.360 1.00 86.94 212 ALA A C 1
ATOM 1588 O O . ALA A 1 212 ? -14.921 -3.782 -2.515 1.00 86.94 212 ALA A O 1
ATOM 1589 N N . THR A 1 213 ? -16.349 -4.162 -0.830 1.00 86.38 213 THR A N 1
ATOM 1590 C CA . THR A 1 213 ? -17.556 -3.704 -1.518 1.00 86.38 213 THR A CA 1
ATOM 1591 C C . THR A 1 213 ? -18.174 -2.501 -0.817 1.00 86.38 213 THR A C 1
ATOM 1593 O O . THR A 1 213 ? -17.865 -2.169 0.325 1.00 86.38 213 THR A O 1
ATOM 1596 N N . LYS A 1 214 ? -19.082 -1.823 -1.519 1.00 89.81 214 LYS A N 1
ATOM 1597 C CA . LYS A 1 214 ? -19.909 -0.772 -0.923 1.00 89.81 214 LYS A CA 1
ATOM 1598 C C . LYS A 1 214 ? -20.938 -1.386 0.031 1.00 89.81 214 LYS A C 1
ATOM 1600 O O . LYS A 1 214 ? -21.420 -2.484 -0.233 1.00 89.81 214 LYS A O 1
ATOM 1605 N N . ASN A 1 215 ? -21.341 -0.632 1.052 1.00 89.62 215 ASN A N 1
ATOM 1606 C CA . ASN A 1 215 ? -22.373 -1.003 2.029 1.00 89.62 215 ASN A CA 1
ATOM 1607 C C . ASN A 1 215 ? -22.056 -2.297 2.807 1.00 89.62 215 ASN A C 1
ATOM 1609 O O . ASN A 1 215 ? -22.946 -3.114 3.021 1.00 89.62 215 ASN A O 1
ATOM 1613 N N . ILE A 1 216 ? -20.798 -2.494 3.200 1.00 92.69 216 ILE A N 1
ATOM 1614 C CA . ILE A 1 216 ? -20.385 -3.552 4.132 1.00 92.69 216 ILE A CA 1
ATOM 1615 C C . ILE A 1 216 ? -20.219 -2.948 5.533 1.00 92.69 216 ILE A C 1
ATOM 1617 O O . ILE A 1 216 ? -19.836 -1.783 5.641 1.00 92.69 216 ILE A O 1
ATOM 1621 N N . ALA A 1 217 ? -20.571 -3.693 6.580 1.00 94.56 217 ALA A N 1
ATOM 1622 C CA . ALA A 1 217 ? -20.382 -3.278 7.971 1.00 94.56 217 ALA A CA 1
ATOM 1623 C C . ALA A 1 217 ? -18.933 -3.543 8.406 1.00 94.56 217 ALA A C 1
ATOM 1625 O O . ALA A 1 217 ? -18.307 -4.475 7.893 1.00 94.56 217 ALA A O 1
ATOM 1626 N N . CYS A 1 218 ? -18.401 -2.757 9.344 1.00 95.62 218 CYS A N 1
ATOM 1627 C CA . CYS A 1 218 ? -17.020 -2.939 9.789 1.00 95.62 218 CYS A CA 1
ATOM 1628 C C . CYS A 1 218 ? -16.799 -4.274 10.491 1.00 95.62 218 CYS A C 1
ATOM 1630 O O . CYS A 1 218 ? -15.783 -4.907 10.228 1.00 95.62 218 CYS A O 1
ATOM 1632 N N . ASP A 1 219 ? -17.781 -4.779 11.237 1.00 95.75 219 ASP A N 1
ATOM 1633 C CA . ASP A 1 219 ? -17.696 -6.120 11.827 1.00 95.75 219 ASP A CA 1
ATOM 1634 C C . ASP A 1 219 ? -17.482 -7.200 10.760 1.00 95.75 219 ASP A C 1
ATOM 1636 O O . ASP A 1 219 ? -16.718 -8.140 10.958 1.00 95.75 219 ASP A O 1
ATOM 1640 N N . THR A 1 220 ? -18.127 -7.074 9.595 1.00 95.38 220 THR A N 1
ATOM 1641 C CA . THR A 1 220 ? -17.919 -8.022 8.490 1.00 95.38 220 THR A CA 1
ATOM 1642 C C . THR A 1 220 ? -16.517 -7.880 7.906 1.00 95.38 220 THR A C 1
ATOM 1644 O O . THR A 1 220 ? -15.844 -8.886 7.721 1.00 95.38 220 THR A O 1
ATOM 1647 N N . VAL A 1 221 ? -16.048 -6.644 7.685 1.00 95.38 221 VAL A N 1
ATOM 1648 C CA . VAL A 1 221 ? -14.679 -6.390 7.202 1.00 95.38 221 VAL A CA 1
ATOM 1649 C C . VAL A 1 221 ? -13.648 -6.990 8.158 1.00 95.38 221 VAL A C 1
ATOM 1651 O O . VAL A 1 221 ? -12.723 -7.656 7.704 1.00 95.38 221 VAL A O 1
ATOM 1654 N N . CYS A 1 222 ? -13.812 -6.801 9.466 1.00 95.06 222 CYS A N 1
ATOM 1655 C CA . CYS A 1 222 ? -12.885 -7.329 10.459 1.00 95.06 222 CYS A CA 1
ATOM 1656 C C . CYS A 1 222 ? -12.894 -8.858 10.496 1.00 95.06 222 CYS A C 1
ATOM 1658 O O . CYS A 1 222 ? -11.828 -9.465 10.399 1.00 95.06 222 CYS A O 1
ATOM 1660 N N . ASN A 1 223 ? -14.077 -9.479 10.510 1.00 93.19 223 ASN A N 1
ATOM 1661 C CA . ASN A 1 223 ? -14.198 -10.938 10.475 1.00 93.19 223 ASN A CA 1
ATOM 1662 C C . ASN A 1 223 ? -13.573 -11.550 9.209 1.00 93.19 223 ASN A C 1
ATOM 1664 O O . ASN A 1 223 ? -12.874 -12.559 9.301 1.00 93.19 223 ASN A O 1
ATOM 1668 N N . ASP A 1 224 ? -13.764 -10.925 8.042 1.00 92.44 224 ASP A N 1
ATOM 1669 C CA . ASP A 1 224 ? -13.175 -11.379 6.774 1.00 92.44 224 ASP A CA 1
ATOM 1670 C C . ASP A 1 224 ? -11.636 -11.299 6.776 1.00 92.44 224 ASP A C 1
ATOM 1672 O O . ASP A 1 224 ? -10.979 -12.058 6.063 1.00 92.44 224 ASP A O 1
ATOM 1676 N N . ASN A 1 225 ? -11.058 -10.415 7.597 1.00 90.12 225 ASN A N 1
ATOM 1677 C CA . ASN A 1 225 ? -9.611 -10.262 7.776 1.00 90.12 225 ASN A CA 1
ATOM 1678 C C . ASN A 1 225 ? -9.072 -11.016 9.010 1.00 90.12 225 ASN A C 1
ATOM 1680 O O . ASN A 1 225 ? -7.904 -10.864 9.355 1.00 90.12 225 ASN A O 1
ATOM 1684 N N . GLY A 1 226 ? -9.890 -11.846 9.670 1.00 89.25 226 GLY A N 1
ATOM 1685 C CA . GLY A 1 226 ? -9.464 -12.666 10.812 1.00 89.25 226 GLY A CA 1
ATOM 1686 C C . GLY A 1 226 ? -9.411 -11.932 12.156 1.00 89.25 226 GLY A C 1
ATOM 1687 O O . GLY A 1 226 ? -8.854 -12.457 13.119 1.00 89.25 226 GLY A O 1
ATOM 1688 N N . TYR A 1 227 ? -10.010 -10.747 12.237 1.00 92.31 227 TYR A N 1
ATOM 1689 C CA . TYR A 1 227 ? -10.126 -9.952 13.454 1.00 92.31 227 TYR A CA 1
ATOM 1690 C C . TYR A 1 227 ? -11.512 -10.116 14.068 1.00 92.31 227 TYR A C 1
ATOM 1692 O O . TYR A 1 227 ? -12.500 -10.337 13.369 1.00 92.31 227 TYR A O 1
ATOM 1700 N N . ALA A 1 228 ? -11.583 -10.009 15.389 1.00 90.69 228 ALA A N 1
ATOM 1701 C CA . ALA A 1 228 ? -12.793 -10.333 16.135 1.00 90.69 228 ALA A CA 1
ATOM 1702 C C . ALA A 1 228 ? -13.578 -9.096 16.578 1.00 90.69 228 ALA A C 1
ATOM 1704 O O . ALA A 1 228 ? -14.780 -9.197 16.819 1.00 90.69 228 ALA A O 1
ATOM 1705 N N . GLU A 1 229 ? -12.917 -7.942 16.678 1.00 93.19 229 GLU A N 1
ATOM 1706 C CA . GLU A 1 229 ? -13.529 -6.713 17.172 1.00 93.19 229 GLU A CA 1
ATOM 1707 C C . GLU A 1 229 ? -13.260 -5.540 16.232 1.00 93.19 229 GLU A C 1
ATOM 1709 O O . GLU A 1 229 ? -12.223 -5.459 15.573 1.00 93.19 229 GLU A O 1
ATOM 1714 N N . CYS A 1 230 ? -14.210 -4.613 16.188 1.00 94.75 230 CYS A N 1
ATOM 1715 C CA . CYS A 1 230 ? -14.071 -3.336 15.509 1.00 94.75 230 CYS A CA 1
ATOM 1716 C C . CYS A 1 230 ? -13.562 -2.276 16.499 1.00 94.75 230 CYS A C 1
ATOM 1718 O O . CYS A 1 230 ? -14.090 -2.139 17.602 1.00 94.75 230 CYS A O 1
ATOM 1720 N N . GLY A 1 231 ? -12.526 -1.528 16.124 1.00 94.69 231 GLY A N 1
ATOM 1721 C CA . GLY A 1 231 ? -11.921 -0.492 16.960 1.00 94.69 231 GLY A CA 1
ATOM 1722 C C . GLY A 1 231 ? -12.633 0.848 16.859 1.00 94.69 231 GLY A C 1
ATOM 1723 O O . GLY A 1 231 ? -12.235 1.712 16.078 1.00 94.69 231 GLY A O 1
ATOM 1724 N N . GLU A 1 232 ? -13.679 1.031 17.664 1.00 94.62 232 GLU A N 1
ATOM 1725 C CA . GLU A 1 232 ? -14.463 2.274 17.710 1.00 94.62 232 GLU A CA 1
ATOM 1726 C C . GLU A 1 232 ? -13.609 3.507 18.063 1.00 94.62 232 GLU A C 1
ATOM 1728 O O . GLU A 1 232 ? -13.782 4.577 17.477 1.00 94.62 232 GLU A O 1
ATOM 1733 N N . GLU A 1 233 ? -12.664 3.368 18.997 1.00 94.31 233 GLU A N 1
ATOM 1734 C CA . GLU A 1 233 ? -11.802 4.464 19.461 1.00 94.31 233 GLU A CA 1
ATOM 1735 C C . GLU A 1 233 ? -10.839 4.943 18.367 1.00 94.31 233 GLU A C 1
ATOM 1737 O O . GLU A 1 233 ? -10.706 6.147 18.133 1.00 94.31 233 GLU A O 1
ATOM 1742 N N . GLU A 1 234 ? -10.218 4.013 17.645 1.00 96.06 234 GLU A N 1
ATOM 1743 C CA . GLU A 1 234 ? -9.309 4.291 16.534 1.00 96.06 234 GLU A CA 1
ATOM 1744 C C . GLU A 1 234 ? -10.068 4.887 15.348 1.00 96.06 234 GLU A C 1
ATOM 1746 O O . GLU A 1 234 ? -9.620 5.864 14.744 1.00 96.06 234 GLU A O 1
ATOM 1751 N N . MET A 1 235 ? -11.264 4.365 15.063 1.00 96.12 235 MET A N 1
ATOM 1752 C CA . MET A 1 235 ? -12.186 4.935 14.079 1.00 96.12 235 MET A CA 1
ATOM 1753 C C . MET A 1 235 ? -12.562 6.378 14.407 1.00 96.12 235 MET A C 1
ATOM 1755 O O . MET A 1 235 ? -12.465 7.250 13.538 1.00 96.12 235 MET A O 1
ATOM 1759 N N . ALA A 1 236 ? -12.917 6.657 15.659 1.00 95.12 236 ALA A N 1
ATOM 1760 C CA . ALA A 1 236 ? -13.252 8.001 16.108 1.00 95.12 236 ALA A CA 1
ATOM 1761 C C . ALA A 1 236 ? -12.047 8.957 16.140 1.00 95.12 236 ALA A C 1
ATOM 1763 O O . ALA A 1 236 ? -12.235 10.173 16.056 1.00 95.12 236 ALA A O 1
ATOM 1764 N N . ALA A 1 237 ? -10.814 8.445 16.232 1.00 95.44 237 ALA A N 1
ATOM 1765 C CA . ALA A 1 237 ? -9.597 9.256 16.174 1.00 95.44 237 ALA A CA 1
ATOM 1766 C C . ALA A 1 237 ? -9.341 9.844 14.773 1.00 95.44 237 ALA A C 1
ATOM 1768 O O . ALA A 1 237 ? -8.715 10.901 14.642 1.00 95.44 237 ALA A O 1
ATOM 1769 N N . ILE A 1 238 ? -9.879 9.222 13.720 1.00 96.69 238 ILE A N 1
ATOM 1770 C CA . ILE A 1 238 ? -9.876 9.775 12.363 1.00 96.69 238 ILE A CA 1
ATOM 1771 C C . ILE A 1 238 ? -10.995 10.817 12.250 1.00 96.69 238 ILE A C 1
ATOM 1773 O O . ILE A 1 238 ? -12.049 10.571 11.666 1.00 96.69 238 ILE A O 1
ATOM 1777 N N . ASN A 1 239 ? -10.767 11.993 12.837 1.00 95.44 239 ASN A N 1
ATOM 1778 C CA . ASN A 1 239 ? -11.773 13.051 13.017 1.00 95.44 239 ASN A CA 1
ATOM 1779 C C . ASN A 1 239 ? -11.435 14.389 12.342 1.00 95.44 239 ASN A C 1
ATOM 1781 O O . ASN A 1 239 ? -12.020 15.430 12.649 1.00 95.44 239 ASN A O 1
ATOM 1785 N N . ASN A 1 240 ? -10.453 14.388 11.445 1.00 94.88 240 ASN A N 1
ATOM 1786 C CA . ASN A 1 240 ? -10.039 15.578 10.719 1.00 94.88 240 ASN A CA 1
ATOM 1787 C C . ASN A 1 240 ? -9.496 15.227 9.328 1.00 94.88 240 ASN A C 1
ATOM 1789 O O . ASN A 1 240 ? -9.160 14.078 9.034 1.00 94.88 240 ASN A O 1
ATOM 1793 N N . THR A 1 241 ? -9.392 16.249 8.473 1.00 94.38 241 THR A N 1
ATOM 1794 C CA . THR A 1 241 ? -8.937 16.124 7.081 1.00 94.38 241 THR A CA 1
ATOM 1795 C C . THR A 1 241 ? -7.557 15.486 6.967 1.00 94.38 241 THR A C 1
ATOM 1797 O O . THR A 1 241 ? -7.350 14.647 6.098 1.00 94.38 241 THR A O 1
ATOM 1800 N N . GLN A 1 242 ? -6.612 15.870 7.827 1.00 93.56 242 GLN A N 1
ATOM 1801 C CA . GLN A 1 242 ? -5.246 15.356 7.758 1.00 93.56 242 GLN A CA 1
ATOM 1802 C C . GLN A 1 242 ? -5.208 13.860 8.089 1.00 93.56 242 GLN A C 1
ATOM 1804 O O . GLN A 1 242 ? -4.594 13.098 7.348 1.00 93.56 242 GLN A O 1
ATOM 1809 N N . ALA A 1 243 ? -5.914 13.440 9.141 1.00 93.62 243 ALA A N 1
ATOM 1810 C CA . ALA A 1 243 ? -5.973 12.047 9.571 1.00 93.62 243 ALA A CA 1
ATOM 1811 C C . ALA A 1 243 ? -6.592 11.134 8.503 1.00 93.62 243 ALA A C 1
ATOM 1813 O O . ALA A 1 243 ? -6.022 10.095 8.185 1.00 93.62 243 ALA A O 1
ATOM 1814 N N . ILE A 1 244 ? -7.719 11.527 7.892 1.00 95.81 244 ILE A N 1
ATOM 1815 C CA . ILE A 1 244 ? -8.362 10.680 6.874 1.00 95.81 244 ILE A CA 1
ATOM 1816 C C . ILE A 1 244 ? -7.560 10.610 5.573 1.00 95.81 244 ILE A C 1
ATOM 1818 O O . ILE A 1 244 ? -7.558 9.576 4.913 1.00 95.81 244 ILE A O 1
ATOM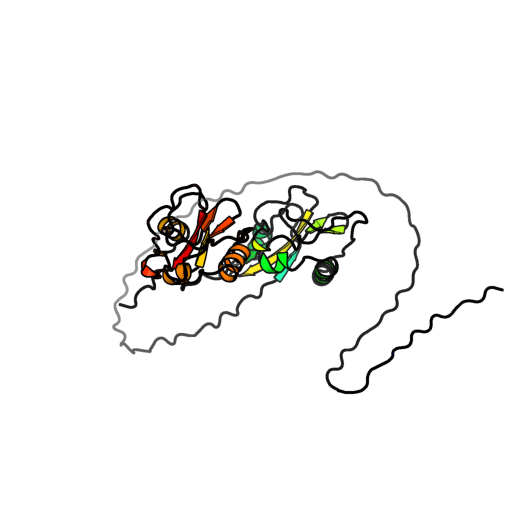 1822 N N . VAL A 1 245 ? -6.876 11.695 5.194 1.00 92.88 245 VAL A N 1
ATOM 1823 C CA . VAL A 1 245 ? -6.014 11.701 4.005 1.00 92.88 245 VAL A CA 1
ATOM 1824 C C . VAL A 1 245 ? -4.781 10.832 4.240 1.00 92.88 245 VAL A C 1
ATOM 1826 O O . VAL A 1 245 ? -4.422 10.079 3.340 1.00 92.88 245 VAL A O 1
ATOM 1829 N N . ALA A 1 246 ? -4.179 10.889 5.434 1.00 89.44 246 ALA A N 1
ATOM 1830 C CA . ALA A 1 246 ? -3.067 10.018 5.813 1.00 89.44 246 ALA A CA 1
ATOM 1831 C C . ALA A 1 246 ? -3.485 8.540 5.795 1.00 89.44 246 ALA A C 1
ATOM 1833 O O . ALA A 1 246 ? -2.882 7.753 5.074 1.00 89.44 246 ALA A O 1
ATOM 1834 N N . LEU A 1 247 ? -4.591 8.195 6.464 1.00 94.19 247 LEU A N 1
ATOM 1835 C CA . LEU A 1 247 ? -5.126 6.832 6.464 1.00 94.19 247 LEU A CA 1
ATOM 1836 C C . LEU A 1 247 ? -5.439 6.337 5.045 1.00 94.19 247 LEU A C 1
ATOM 1838 O O . LEU A 1 247 ? -5.089 5.223 4.664 1.00 94.19 247 LEU A O 1
ATOM 1842 N N . ALA A 1 248 ? -6.110 7.154 4.230 1.00 93.62 248 ALA A N 1
ATOM 1843 C CA . ALA A 1 248 ? -6.423 6.756 2.865 1.00 93.62 248 ALA A CA 1
ATOM 1844 C C . ALA A 1 248 ? -5.154 6.565 2.021 1.00 93.62 248 ALA A C 1
ATOM 1846 O O . ALA A 1 248 ? -5.112 5.648 1.205 1.00 93.62 248 ALA A O 1
ATOM 1847 N N . TRP A 1 249 ? -4.124 7.387 2.231 1.00 88.19 249 TRP A N 1
ATOM 1848 C CA . TRP A 1 249 ? -2.830 7.245 1.568 1.00 88.19 249 TRP A CA 1
ATOM 1849 C C . TRP A 1 249 ? -2.132 5.934 1.943 1.00 88.19 249 TRP A C 1
ATOM 1851 O O . TRP A 1 249 ? -1.723 5.203 1.039 1.00 88.19 249 TRP A O 1
ATOM 1861 N N . GLU A 1 250 ? -2.075 5.610 3.238 1.00 87.31 250 GLU A N 1
ATOM 1862 C CA . GLU A 1 250 ? -1.547 4.339 3.762 1.00 87.31 250 GLU A CA 1
ATOM 1863 C C . GLU A 1 250 ? -2.282 3.135 3.159 1.00 87.31 250 GLU A C 1
ATOM 1865 O O . GLU A 1 250 ? -1.669 2.153 2.752 1.00 87.31 250 GLU A O 1
ATOM 1870 N N . LEU A 1 251 ? -3.602 3.243 2.986 1.00 90.38 251 LEU A N 1
ATOM 1871 C CA . LEU A 1 251 ? -4.425 2.200 2.370 1.00 90.38 251 LEU A CA 1
ATOM 1872 C C . LEU A 1 251 ? -4.434 2.227 0.829 1.00 90.38 251 LEU A C 1
ATOM 1874 O O . LEU A 1 251 ? -5.175 1.467 0.201 1.00 90.38 251 LEU A O 1
ATOM 1878 N N . GLY A 1 252 ? -3.655 3.103 0.189 1.00 87.44 252 GLY A N 1
ATOM 1879 C CA . GLY A 1 252 ? -3.532 3.160 -1.276 1.00 87.44 252 GLY A CA 1
ATOM 1880 C C . GLY A 1 252 ? -4.751 3.729 -1.987 1.00 87.44 252 GLY A C 1
ATOM 1881 O O . GLY A 1 252 ? -4.961 3.495 -3.180 1.00 87.44 252 GLY A O 1
ATOM 1882 N N . ILE A 1 253 ? -5.574 4.473 -1.260 1.00 89.56 253 ILE A N 1
ATOM 1883 C CA . ILE A 1 253 ? -6.836 5.032 -1.718 1.00 89.56 253 ILE A CA 1
ATOM 1884 C C . ILE A 1 253 ? -6.642 6.513 -2.027 1.00 89.56 253 ILE A C 1
ATOM 1886 O O . ILE A 1 253 ? -6.266 7.320 -1.180 1.00 89.56 253 ILE A O 1
ATOM 1890 N N . VAL A 1 254 ? -6.973 6.902 -3.261 1.00 88.94 254 VAL A N 1
ATOM 1891 C CA . VAL A 1 254 ? -7.037 8.319 -3.627 1.00 88.94 254 VAL A CA 1
ATOM 1892 C C . VAL A 1 254 ? -8.239 8.954 -2.939 1.00 88.94 254 VAL A C 1
ATOM 1894 O O . VAL A 1 254 ? -9.387 8.578 -3.180 1.00 88.94 254 VAL A O 1
ATOM 1897 N N . CYS A 1 255 ? -7.947 9.948 -2.113 1.00 90.06 255 CYS A N 1
ATOM 1898 C CA . CYS A 1 255 ? -8.893 10.582 -1.219 1.00 90.06 255 CYS A CA 1
ATOM 1899 C C . CYS A 1 255 ? -8.974 12.081 -1.502 1.00 90.06 255 CYS A C 1
ATOM 1901 O O . CYS A 1 255 ? -7.969 12.788 -1.440 1.00 90.06 255 CYS A O 1
ATOM 1903 N N . THR A 1 256 ? -10.170 12.579 -1.808 1.00 92.50 256 THR A N 1
ATOM 1904 C CA . THR A 1 256 ? -10.457 14.012 -1.880 1.00 92.50 256 THR A CA 1
ATOM 1905 C C . THR A 1 256 ? -11.331 14.426 -0.708 1.00 92.50 256 THR A C 1
ATOM 1907 O O . THR A 1 256 ? -12.304 13.757 -0.363 1.00 92.50 256 THR A O 1
ATOM 1910 N N . VAL A 1 257 ? -11.003 15.556 -0.092 1.00 89.69 257 VAL A N 1
ATOM 1911 C CA . VAL A 1 257 ? -11.821 16.148 0.965 1.00 89.69 257 VAL A CA 1
ATOM 1912 C C . VAL A 1 257 ? -12.394 17.450 0.423 1.00 89.69 257 VAL A C 1
ATOM 1914 O O . VAL A 1 257 ? -11.659 18.355 0.034 1.00 89.69 257 VAL A O 1
ATOM 1917 N N . ASN A 1 258 ? -13.721 17.512 0.307 1.00 88.19 258 ASN A N 1
ATOM 1918 C CA . ASN A 1 258 ? -14.404 18.691 -0.223 1.00 88.19 258 ASN A CA 1
ATOM 1919 C C . ASN A 1 258 ? -14.316 19.856 0.772 1.00 88.19 258 ASN A C 1
ATOM 1921 O O . ASN A 1 258 ? -14.288 19.638 1.976 1.00 88.19 258 ASN A O 1
ATOM 1925 N N . SER A 1 259 ? -14.377 21.094 0.277 1.00 79.69 259 SER A N 1
ATOM 1926 C CA . SER A 1 259 ? -14.283 22.327 1.079 1.00 79.69 259 SER A CA 1
ATOM 1927 C C . SER A 1 259 ? -15.462 22.593 2.037 1.00 79.69 259 SER A C 1
ATOM 1929 O O . SER A 1 259 ? -15.534 23.670 2.622 1.00 79.69 259 SER A O 1
ATOM 1931 N N . GLY A 1 260 ? -16.422 21.669 2.146 1.00 81.62 260 GLY A N 1
ATOM 1932 C CA . GLY A 1 260 ? -17.489 21.711 3.153 1.00 81.62 260 GLY A CA 1
ATOM 1933 C C . GLY A 1 260 ? -17.054 21.033 4.451 1.00 81.62 260 GLY A C 1
ATOM 1934 O O . GLY A 1 260 ? -15.884 20.715 4.600 1.00 81.62 260 GLY A O 1
ATOM 1935 N N . ASP A 1 261 ? -17.991 20.775 5.368 1.00 80.44 261 ASP A N 1
ATOM 1936 C CA . ASP A 1 261 ? -17.726 19.910 6.521 1.00 80.44 261 ASP A CA 1
ATOM 1937 C C . ASP A 1 261 ? -17.949 18.429 6.131 1.00 80.44 261 ASP A C 1
ATOM 1939 O O . ASP A 1 261 ? -19.098 17.998 5.924 1.00 80.44 261 ASP A O 1
ATOM 1943 N N . PRO A 1 262 ? -16.878 17.637 5.942 1.00 85.50 262 PRO A N 1
ATOM 1944 C CA . PRO A 1 262 ? -16.967 16.215 5.627 1.00 85.50 262 PRO A CA 1
ATOM 1945 C C . PRO A 1 262 ? -17.165 15.358 6.891 1.00 85.50 262 PRO A C 1
ATOM 1947 O O . PRO A 1 262 ? -17.186 14.132 6.780 1.00 85.50 262 PRO A O 1
ATOM 1950 N N . SER A 1 263 ? -17.307 15.968 8.071 1.00 88.12 263 SER A N 1
ATOM 1951 C CA . SER A 1 263 ? -17.524 15.251 9.322 1.00 88.12 263 SER A CA 1
ATOM 1952 C C . SER A 1 263 ? -18.883 14.544 9.336 1.00 88.12 263 SER A C 1
ATOM 1954 O O . SER A 1 263 ? -19.891 15.069 8.844 1.00 88.12 263 SER A O 1
ATOM 1956 N N . ARG A 1 264 ? -18.931 13.303 9.821 1.00 87.19 264 ARG A N 1
ATOM 1957 C CA . ARG A 1 264 ? -20.160 12.504 9.928 1.00 87.19 264 ARG A CA 1
ATOM 1958 C C . ARG A 1 264 ? -20.152 11.722 11.238 1.00 87.19 264 ARG A C 1
ATOM 1960 O O . ARG A 1 264 ? -19.111 11.278 11.695 1.00 87.19 264 ARG A O 1
ATOM 1967 N N . SER A 1 265 ? -21.331 11.510 11.804 1.00 86.44 265 SER A N 1
ATOM 1968 C CA . SER A 1 265 ? -21.543 10.724 13.029 1.00 86.44 265 SER A CA 1
ATOM 1969 C C . SER A 1 265 ? -22.446 9.512 12.783 1.00 86.44 265 SER A C 1
ATOM 1971 O O . SER A 1 265 ? -23.162 9.057 13.670 1.00 86.44 265 SER A O 1
ATOM 1973 N N . ASN A 1 266 ? -22.481 9.013 11.542 1.00 82.06 266 ASN A N 1
ATOM 1974 C CA . ASN A 1 266 ? -23.315 7.875 11.165 1.00 82.06 266 ASN A CA 1
ATOM 1975 C C . ASN A 1 266 ? -22.492 6.588 10.989 1.00 82.06 266 ASN A C 1
ATOM 1977 O O . ASN A 1 266 ? -21.274 6.651 10.832 1.00 82.06 266 ASN A O 1
ATOM 1981 N N . ALA A 1 267 ? -23.175 5.438 10.997 1.00 76.81 267 ALA A N 1
ATOM 1982 C CA . ALA A 1 267 ? -22.572 4.103 10.952 1.00 76.81 267 ALA A CA 1
ATOM 1983 C C . ALA A 1 267 ? -21.478 3.945 9.889 1.00 76.81 267 ALA A C 1
ATOM 1985 O O . ALA A 1 267 ? -21.610 4.471 8.782 1.00 76.81 267 ALA A O 1
ATOM 1986 N N . GLY A 1 268 ? -20.414 3.209 10.215 1.00 73.50 268 GLY A N 1
ATOM 1987 C CA . GLY A 1 268 ? -19.288 2.969 9.310 1.00 73.50 268 GLY A CA 1
ATOM 1988 C C . GLY A 1 268 ? -18.531 4.231 8.884 1.00 73.50 268 GLY A C 1
ATOM 1989 O O . GLY A 1 268 ? -18.014 4.258 7.774 1.00 73.50 268 GLY A O 1
ATOM 1990 N N . THR A 1 269 ? -18.528 5.291 9.696 1.00 85.00 269 THR A N 1
ATOM 1991 C CA . THR A 1 269 ? -17.616 6.436 9.535 1.00 85.00 269 THR A CA 1
ATOM 1992 C C . THR A 1 269 ? -16.355 6.173 10.360 1.00 85.00 269 THR A C 1
ATOM 1994 O O . THR A 1 269 ? -16.513 5.779 11.513 1.00 85.00 269 THR A O 1
ATOM 1997 N N . PRO A 1 270 ? -15.134 6.406 9.837 1.00 94.56 270 PRO A N 1
ATOM 1998 C CA . PRO A 1 270 ? -14.774 7.025 8.547 1.00 94.56 270 PRO A CA 1
ATOM 1999 C C . PRO A 1 270 ? -15.140 6.203 7.297 1.00 94.56 270 PRO A C 1
ATOM 2001 O O . PRO A 1 270 ? -15.136 4.978 7.321 1.00 94.56 270 PRO A O 1
ATOM 2004 N N . PHE A 1 271 ? -15.445 6.866 6.172 1.00 94.50 271 PHE A N 1
ATOM 2005 C CA . PHE A 1 271 ? -15.760 6.178 4.906 1.00 94.50 271 PHE A CA 1
ATOM 2006 C C . PHE A 1 271 ? -15.355 6.944 3.644 1.00 94.50 271 PHE A C 1
ATOM 2008 O O . PHE A 1 271 ? -15.162 8.159 3.634 1.00 94.50 271 PHE A O 1
ATOM 2015 N N . LEU A 1 272 ? -15.329 6.210 2.533 1.00 93.19 272 LEU A N 1
ATOM 2016 C CA . LEU A 1 272 ? -15.157 6.695 1.172 1.00 93.19 272 LEU A CA 1
ATOM 2017 C C . LEU A 1 272 ? -16.483 6.628 0.393 1.00 93.19 272 LEU A C 1
ATOM 2019 O O . LEU A 1 272 ? -17.149 5.590 0.352 1.00 93.19 272 LEU A O 1
ATOM 2023 N N . SER A 1 273 ? -16.855 7.715 -0.284 1.00 92.25 273 SER A N 1
ATOM 2024 C CA . SER A 1 273 ? -17.963 7.764 -1.248 1.00 92.25 273 SER A CA 1
ATOM 2025 C C . SER A 1 273 ? -17.456 8.270 -2.597 1.00 92.25 273 SER A C 1
ATOM 2027 O O . SER A 1 273 ? -17.200 9.461 -2.779 1.00 92.25 273 SER A O 1
ATOM 2029 N N . GLY A 1 274 ? -17.310 7.363 -3.566 1.00 90.88 274 GLY A N 1
ATOM 2030 C CA . GLY A 1 274 ? -16.578 7.669 -4.797 1.00 90.88 274 GLY A CA 1
ATOM 2031 C C . GLY A 1 274 ? -15.097 7.851 -4.476 1.00 90.88 274 GLY A C 1
ATOM 2032 O O . GLY A 1 274 ? -14.492 6.922 -3.958 1.00 90.88 274 GLY A O 1
ATOM 2033 N N . ASN A 1 275 ? -14.555 9.043 -4.736 1.00 91.12 275 ASN A N 1
ATOM 2034 C CA . ASN A 1 275 ? -13.205 9.429 -4.301 1.00 91.12 275 ASN A CA 1
ATOM 2035 C C . ASN A 1 275 ? -13.232 10.403 -3.114 1.00 91.12 275 ASN A C 1
ATOM 2037 O O . ASN A 1 275 ? -12.181 10.858 -2.684 1.00 91.12 275 ASN A O 1
ATOM 2041 N N . THR A 1 276 ? -14.416 10.759 -2.604 1.00 93.88 276 THR A N 1
ATOM 2042 C CA . THR A 1 276 ? -14.537 11.709 -1.497 1.00 93.88 276 THR A CA 1
ATOM 2043 C C . THR A 1 276 ? -14.494 10.981 -0.163 1.00 93.88 276 THR A C 1
ATOM 2045 O O . THR A 1 276 ? -15.289 10.063 0.059 1.00 93.88 276 THR A O 1
ATOM 2048 N N . CYS A 1 277 ? -13.608 11.413 0.727 1.00 95.00 277 CYS A N 1
ATOM 2049 C CA . CYS A 1 277 ? -13.498 10.875 2.075 1.00 95.00 277 CYS A CA 1
ATOM 2050 C C . CYS A 1 277 ? -14.294 11.686 3.089 1.00 95.00 277 CYS A C 1
ATOM 2052 O O . CYS A 1 277 ? -14.401 12.911 2.997 1.00 95.00 277 CYS A O 1
ATOM 2054 N N . TYR A 1 278 ? -14.807 10.968 4.078 1.00 95.31 278 TYR A N 1
ATOM 2055 C CA . TYR A 1 278 ? -15.542 11.491 5.215 1.00 95.31 278 TYR A CA 1
ATOM 2056 C C . TYR A 1 278 ? -14.924 10.915 6.483 1.00 95.31 278 TYR A C 1
ATOM 2058 O O . TYR A 1 278 ? -14.546 9.741 6.518 1.00 95.31 278 TYR A O 1
ATOM 2066 N N . TYR A 1 279 ? -14.818 11.752 7.505 1.00 95.69 279 TYR A N 1
ATOM 2067 C CA . TYR A 1 279 ? -14.182 11.422 8.774 1.00 95.69 279 TYR A CA 1
ATOM 2068 C C . TYR A 1 279 ? -15.180 11.555 9.926 1.00 95.69 279 TYR A C 1
ATOM 2070 O O . TYR A 1 279 ? -16.269 12.114 9.751 1.00 95.69 279 TYR A O 1
ATOM 2078 N N . TRP A 1 280 ? -14.828 11.011 11.086 1.00 96.25 280 TRP A N 1
ATOM 2079 C CA . TRP A 1 280 ? -15.692 11.009 12.261 1.00 96.25 280 TRP A CA 1
ATOM 2080 C C . TRP A 1 280 ? -15.926 12.424 12.802 1.00 96.25 280 TRP A C 1
ATOM 2082 O O . TRP A 1 280 ? -15.000 13.228 12.865 1.00 96.25 280 TRP A O 1
ATOM 2092 N N . ASP A 1 281 ? -17.158 12.755 13.185 1.00 95.00 281 ASP A N 1
ATOM 2093 C CA . ASP A 1 281 ? -17.461 14.043 13.817 1.00 95.00 281 ASP A CA 1
ATOM 2094 C C . ASP A 1 281 ? -16.645 14.218 15.107 1.00 95.00 281 ASP A C 1
ATOM 2096 O O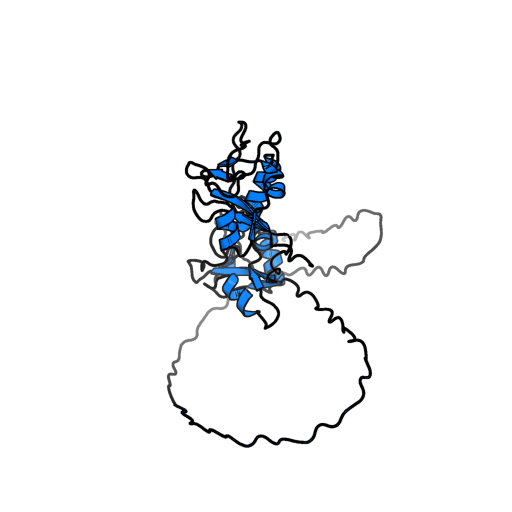 . ASP A 1 281 ? -16.859 13.466 16.058 1.00 95.00 281 ASP A O 1
ATOM 2100 N N . PRO A 1 282 ? -15.736 15.213 15.187 1.00 93.50 282 PRO A N 1
ATOM 2101 C CA . PRO A 1 282 ? -14.901 15.417 16.370 1.00 93.50 282 PRO A CA 1
ATOM 2102 C C . PRO A 1 282 ? -15.708 15.764 17.631 1.00 93.50 282 PRO A C 1
ATOM 2104 O O . PRO A 1 282 ? -15.159 15.724 18.730 1.00 93.50 282 PRO A O 1
ATOM 2107 N N . ASN A 1 283 ? -16.991 16.113 17.493 1.00 94.62 283 ASN A N 1
ATOM 2108 C CA . ASN A 1 283 ? -17.890 16.391 18.613 1.00 94.62 283 ASN A CA 1
ATOM 2109 C C . ASN A 1 283 ? -18.715 15.168 19.049 1.00 94.62 283 ASN A C 1
ATOM 2111 O O . ASN A 1 283 ? -19.422 15.246 20.056 1.00 94.62 283 ASN A O 1
ATOM 2115 N N . ALA A 1 284 ? -18.661 14.061 18.303 1.00 94.50 284 ALA A N 1
ATOM 2116 C CA . ALA A 1 284 ? -19.352 12.820 18.625 1.00 94.50 284 ALA A CA 1
ATOM 2117 C C . ALA A 1 284 ? -18.431 11.872 19.406 1.00 94.50 284 ALA A C 1
ATOM 2119 O O . ALA A 1 284 ? -17.228 11.788 19.153 1.00 94.50 284 ALA A O 1
ATOM 2120 N N . ALA A 1 285 ? -18.995 11.142 20.368 1.00 93.94 285 ALA A N 1
ATOM 2121 C CA . ALA A 1 285 ? -18.222 10.222 21.199 1.00 93.94 285 ALA A CA 1
ATOM 2122 C C . ALA A 1 285 ? -17.860 8.946 20.425 1.00 93.94 285 ALA A C 1
ATOM 2124 O O . ALA A 1 285 ? -18.651 8.481 19.608 1.00 93.94 285 ALA A O 1
ATO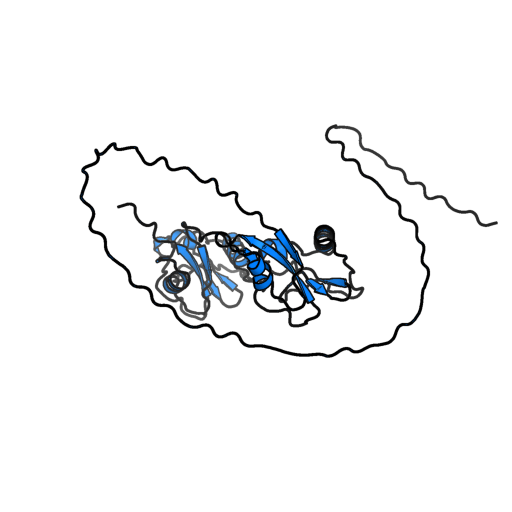M 2125 N N . ALA A 1 286 ? -16.709 8.343 20.738 1.00 92.81 286 ALA A N 1
ATOM 2126 C CA . ALA A 1 286 ? -16.269 7.095 20.107 1.00 92.81 286 ALA A CA 1
ATOM 2127 C C . ALA A 1 286 ? -17.294 5.960 20.246 1.00 92.81 286 ALA A C 1
ATOM 2129 O O . ALA A 1 286 ? -17.559 5.262 19.281 1.00 92.81 286 ALA A O 1
ATOM 2130 N N . SER A 1 287 ? -17.983 5.873 21.388 1.00 93.31 287 SER A N 1
ATOM 2131 C CA . SER A 1 287 ? -19.054 4.894 21.637 1.00 93.31 287 SER A CA 1
ATOM 2132 C C . SER A 1 287 ? -20.303 5.054 20.757 1.00 93.31 287 SER A C 1
ATOM 2134 O O . SER A 1 287 ? -21.268 4.306 20.903 1.00 93.31 287 SER A O 1
ATOM 2136 N N . GLN A 1 288 ? -20.344 6.073 19.895 1.00 93.69 288 GLN A N 1
ATOM 2137 C CA . GLN A 1 288 ? -21.394 6.255 18.892 1.00 93.69 288 GLN A CA 1
ATOM 2138 C C . GLN A 1 288 ? -20.978 5.723 17.514 1.00 93.69 288 GLN A C 1
ATOM 2140 O O . GLN A 1 288 ? -21.796 5.752 16.590 1.00 93.69 288 GLN A O 1
ATOM 2145 N N . VAL A 1 289 ? -19.734 5.262 17.353 1.00 93.31 289 VAL A N 1
ATOM 2146 C CA . VAL A 1 289 ? -19.287 4.566 16.146 1.00 93.31 289 VAL A CA 1
ATOM 2147 C C . VAL A 1 289 ? -20.039 3.240 16.066 1.00 93.31 289 VAL A C 1
ATOM 2149 O O . VAL A 1 289 ? -19.870 2.360 16.895 1.00 93.31 289 VAL A O 1
ATOM 2152 N N . ASP A 1 290 ? -20.899 3.098 15.061 1.00 93.38 290 ASP A N 1
ATOM 2153 C CA . ASP A 1 290 ? -21.631 1.854 14.820 1.00 93.38 290 ASP A CA 1
ATOM 2154 C C . ASP A 1 290 ? -20.884 1.002 13.788 1.00 93.38 290 ASP A C 1
ATOM 2156 O O . ASP A 1 290 ? -20.886 1.310 12.587 1.00 93.38 290 ASP A O 1
ATOM 2160 N N . CYS A 1 291 ? -20.241 -0.057 14.282 1.00 94.31 291 CYS A N 1
ATOM 2161 C CA . CYS A 1 291 ? -19.498 -1.035 13.488 1.00 94.31 291 CYS A CA 1
ATOM 2162 C C . CYS A 1 291 ? -20.380 -2.113 12.839 1.00 94.31 291 CYS A C 1
ATOM 2164 O O . CYS A 1 291 ? -19.961 -2.748 11.865 1.00 94.31 291 CYS A O 1
ATOM 2166 N N . SER A 1 292 ? -21.602 -2.286 13.343 1.00 94.75 292 SER A N 1
ATOM 2167 C CA . SER A 1 292 ? -22.509 -3.377 12.977 1.00 94.75 292 SER A CA 1
ATOM 2168 C C . SER A 1 292 ? -23.469 -3.002 11.846 1.00 94.75 292 SER A C 1
ATOM 2170 O O . SER A 1 292 ? -23.885 -3.851 11.050 1.00 94.75 292 SER A O 1
ATOM 2172 N N . SER A 1 293 ? -23.802 -1.716 11.732 1.00 91.62 293 SER A N 1
ATOM 2173 C CA . SER A 1 293 ? -24.688 -1.220 10.685 1.00 91.62 293 SER A CA 1
ATOM 2174 C C . SER A 1 293 ? -23.937 -0.864 9.409 1.00 91.62 293 SER A C 1
ATOM 2176 O O . SER A 1 293 ? -22.832 -0.322 9.401 1.00 91.62 293 SER A O 1
ATOM 2178 N N . VAL A 1 294 ? -24.603 -1.085 8.280 1.00 85.56 294 VAL A N 1
ATOM 2179 C CA . VAL A 1 294 ? -24.135 -0.606 6.980 1.00 85.56 294 VAL A CA 1
ATOM 2180 C C . VAL A 1 294 ? -24.470 0.873 6.816 1.00 85.56 294 VAL A C 1
ATOM 2182 O O . VAL A 1 294 ? -25.604 1.303 7.043 1.00 85.56 294 VAL A O 1
ATOM 2185 N N . ASN A 1 295 ? -23.504 1.672 6.363 1.00 72.38 295 ASN A N 1
ATOM 2186 C CA . ASN A 1 295 ? -23.793 3.058 6.017 1.00 72.38 295 ASN A CA 1
ATOM 2187 C C . ASN A 1 295 ? -24.684 3.086 4.766 1.00 72.38 295 ASN A C 1
ATOM 2189 O O . ASN A 1 295 ? -24.300 2.598 3.700 1.00 72.38 295 ASN A O 1
ATOM 2193 N N . SER A 1 296 ? -25.888 3.645 4.876 1.00 68.75 296 SER A N 1
ATOM 2194 C CA . SER A 1 296 ? -26.798 3.754 3.739 1.00 68.75 296 SER A CA 1
ATOM 2195 C C . SER A 1 296 ? -26.192 4.657 2.654 1.00 68.75 296 SER A C 1
ATOM 2197 O O . SER A 1 296 ? -25.881 5.819 2.923 1.00 68.75 296 SER A O 1
ATOM 2199 N N . ALA A 1 297 ? -26.116 4.122 1.428 1.00 68.44 297 ALA A N 1
ATOM 2200 C CA . ALA A 1 297 ? -25.736 4.760 0.159 1.00 68.44 297 ALA A CA 1
ATOM 2201 C C . ALA A 1 297 ? -24.269 4.624 -0.280 1.00 68.44 297 ALA A C 1
ATOM 2203 O O . ALA A 1 297 ? -23.501 5.568 -0.179 1.00 68.44 297 ALA A O 1
ATOM 2204 N N . ASN A 1 298 ? -23.928 3.514 -0.940 1.00 83.62 298 ASN A N 1
ATOM 2205 C CA . ASN A 1 298 ? -22.771 3.370 -1.837 1.00 83.62 298 ASN A CA 1
ATOM 2206 C C . ASN A 1 298 ? -21.399 3.765 -1.245 1.00 83.62 298 ASN A C 1
ATOM 2208 O O . ASN A 1 298 ? -20.494 4.150 -1.994 1.00 83.62 298 ASN A O 1
ATOM 2212 N N . ARG A 1 299 ? -21.235 3.630 0.074 1.00 90.00 299 ARG A N 1
ATOM 2213 C CA . ARG A 1 299 ? -20.016 3.983 0.817 1.00 90.00 299 ARG A CA 1
ATOM 2214 C C . ARG A 1 299 ? -19.159 2.753 1.087 1.00 90.00 299 ARG A C 1
ATOM 2216 O O . ARG A 1 299 ? -19.699 1.664 1.277 1.00 90.00 299 ARG A O 1
ATOM 2223 N N . ARG A 1 300 ? -17.840 2.927 1.108 1.00 93.56 300 ARG A N 1
ATOM 2224 C CA . ARG A 1 300 ? -16.869 1.923 1.565 1.00 93.56 300 ARG A CA 1
ATOM 2225 C C . ARG A 1 300 ? -16.303 2.402 2.902 1.00 93.56 300 ARG A C 1
ATOM 2227 O O . ARG A 1 300 ? -15.684 3.465 2.896 1.00 93.56 300 ARG A O 1
ATOM 2234 N N . PRO A 1 301 ? -16.548 1.712 4.023 1.00 95.19 301 PRO A N 1
ATOM 2235 C CA . PRO A 1 301 ? -16.010 2.147 5.304 1.00 95.19 301 PRO A CA 1
ATOM 2236 C C . PRO A 1 301 ? -14.492 1.938 5.358 1.00 95.19 301 PRO A C 1
ATOM 2238 O O . PRO A 1 301 ? -13.943 1.082 4.653 1.00 95.19 301 PRO A O 1
ATOM 2241 N N . PHE A 1 302 ? -13.845 2.730 6.203 1.00 96.06 302 PHE A N 1
ATOM 2242 C CA . PHE A 1 302 ? -12.524 2.461 6.748 1.00 96.06 302 PHE A CA 1
ATOM 2243 C C . PHE A 1 302 ? -12.732 1.901 8.156 1.00 96.06 302 PHE A C 1
ATOM 2245 O O . PHE A 1 302 ? -13.368 2.547 8.985 1.00 96.06 302 PHE A O 1
ATOM 2252 N N . CYS A 1 303 ? -12.246 0.692 8.398 1.00 96.94 303 CYS A N 1
ATOM 2253 C CA . CYS A 1 303 ? -12.501 -0.065 9.615 1.00 96.94 303 CYS A CA 1
ATOM 2254 C C . CYS A 1 303 ? -11.174 -0.364 10.295 1.00 96.94 303 CYS A C 1
ATOM 2256 O O . CYS A 1 303 ? -10.278 -0.907 9.650 1.00 96.94 303 CYS A O 1
ATOM 2258 N N . PHE A 1 304 ? -11.055 -0.026 11.574 1.00 96.38 304 PHE A N 1
ATOM 2259 C CA . PHE A 1 304 ? -9.976 -0.558 12.394 1.00 96.38 304 PHE A CA 1
ATOM 2260 C C . PHE A 1 304 ? -10.442 -1.878 12.996 1.00 96.38 304 PHE A C 1
ATOM 2262 O O . PHE A 1 304 ? -11.552 -1.959 13.520 1.00 96.38 304 PHE A O 1
ATOM 2269 N N . CYS A 1 305 ? -9.621 -2.911 12.898 1.00 95.69 305 CYS A N 1
ATOM 2270 C CA . CYS A 1 305 ? -9.977 -4.267 13.274 1.00 95.69 305 CYS A CA 1
ATOM 2271 C C . CYS A 1 305 ? -8.978 -4.789 14.297 1.00 95.69 305 CYS A C 1
ATOM 2273 O O . CYS A 1 305 ? -7.792 -4.864 14.001 1.00 95.69 305 CYS A O 1
ATOM 2275 N N . LYS A 1 306 ? -9.458 -5.135 15.491 1.00 93.81 306 LYS A N 1
ATOM 2276 C CA . LYS A 1 306 ? -8.663 -5.575 16.642 1.00 93.81 306 LYS A CA 1
ATOM 2277 C C . LYS A 1 306 ? -8.698 -7.086 16.779 1.00 93.81 306 LYS A C 1
ATOM 2279 O O . LYS A 1 306 ? -9.726 -7.731 16.526 1.00 93.81 306 LYS A O 1
ATOM 2284 N N . THR A 1 307 ? -7.577 -7.675 17.192 1.00 88.75 307 THR A N 1
ATOM 2285 C CA . THR A 1 307 ? -7.634 -9.059 17.658 1.00 88.75 307 THR A CA 1
ATOM 2286 C C . THR A 1 307 ? -8.315 -9.058 19.022 1.00 88.75 307 THR A C 1
ATOM 2288 O O . THR A 1 307 ? -8.179 -8.106 19.790 1.00 88.75 307 THR A O 1
ATOM 2291 N N . LEU A 1 308 ? -9.086 -10.106 19.331 1.00 79.56 308 LEU A N 1
ATOM 2292 C CA . LEU A 1 308 ? -9.478 -10.326 20.718 1.00 79.56 308 LEU A CA 1
ATOM 2293 C C . LEU A 1 308 ? -8.169 -10.460 21.486 1.00 79.56 308 LEU A C 1
ATOM 2295 O O . LEU A 1 308 ? -7.473 -11.463 21.304 1.00 79.56 308 LEU A O 1
ATOM 2299 N N . LEU A 1 309 ? -7.838 -9.467 22.317 1.00 68.25 309 LEU A N 1
ATOM 2300 C CA . LEU A 1 309 ? -6.814 -9.624 23.339 1.00 68.25 309 LEU A CA 1
ATOM 2301 C C . LEU A 1 309 ? -7.237 -10.863 24.107 1.00 68.25 309 LEU A C 1
ATOM 2303 O O . LEU A 1 309 ? -8.211 -10.823 24.859 1.00 68.25 309 LEU A O 1
ATOM 2307 N N . SER A 1 310 ? -6.590 -11.991 23.805 1.00 54.72 310 SER A N 1
ATOM 2308 C CA . SER A 1 310 ? -6.935 -13.278 24.380 1.00 54.72 310 SER A CA 1
ATOM 2309 C C . SER A 1 310 ? -6.699 -13.108 25.863 1.00 54.72 310 SER A C 1
ATOM 2311 O O . SER A 1 310 ? -5.554 -13.073 26.320 1.00 54.72 310 SER A O 1
ATOM 2313 N N . GLY A 1 311 ? -7.789 -12.832 26.577 1.00 48.22 311 GLY A N 1
ATOM 2314 C CA . GLY A 1 311 ? -7.745 -12.492 27.976 1.00 48.22 311 GLY A CA 1
ATOM 2315 C C . GLY A 1 311 ? -7.012 -13.619 28.668 1.00 48.22 311 GLY A C 1
ATOM 2316 O O . GLY A 1 311 ? -7.489 -14.755 28.682 1.00 48.22 311 GLY A O 1
ATOM 2317 N N . TYR A 1 312 ? -5.844 -13.287 29.211 1.00 44.69 312 TYR A N 1
ATOM 2318 C CA . TYR A 1 312 ? -5.308 -13.942 30.388 1.00 44.69 312 TYR A CA 1
ATOM 2319 C C . TYR A 1 312 ? -6.443 -13.968 31.424 1.00 44.69 312 TYR A C 1
ATOM 2321 O O . TYR A 1 312 ? -6.664 -12.991 32.137 1.00 44.69 312 TYR A O 1
ATOM 2329 N N . ASN A 1 313 ? -7.216 -15.055 31.417 1.00 42.34 313 ASN A N 1
ATOM 2330 C CA . ASN A 1 313 ? -8.072 -15.468 32.522 1.00 42.34 313 ASN A CA 1
ATOM 2331 C C . ASN A 1 313 ? -7.228 -16.261 33.516 1.00 42.34 313 ASN A C 1
ATOM 2333 O O . ASN A 1 313 ? -6.426 -17.107 33.054 1.00 42.34 313 ASN A O 1
#

Secondary structure (DSSP, 8-state):
---PPPP---PPPPP-------------PPP------------------------------------------------------PPPPPPEEEEPPTT--HHHHHGGG--SS--EEE-HHHHHH--SHHHHHHHHHHTT---BPPSSS--EE-STT-SEEETTSBEEEE-TTS-GGG--SSSPPSSTTEEEEEEEEE-----TT-EEEE-SSTT--HHHHHHHTT--EE-HHHHHH--SHHHHHHHHHHTT---B--SS--EE-STT-SEEETTEEEEE-TTS-GGG--SSSPPTTT-EEEEEEE-------